Protein AF-A0A8W8NIW9-F1 (afdb_monomer_lite)

Structure (mmCIF, N/CA/C/O backbone):
data_AF-A0A8W8NIW9-F1
#
_entry.id   AF-A0A8W8NIW9-F1
#
loop_
_atom_site.group_PDB
_atom_site.id
_atom_site.type_symbol
_atom_site.label_atom_id
_atom_site.label_alt_id
_atom_site.label_comp_id
_atom_site.label_asym_id
_atom_site.label_entity_id
_atom_site.label_seq_id
_atom_site.pdbx_PDB_ins_code
_atom_site.Cartn_x
_atom_site.Cartn_y
_atom_site.Cartn_z
_atom_site.occupancy
_atom_site.B_iso_or_equiv
_atom_site.auth_seq_id
_atom_site.auth_comp_id
_atom_site.auth_asym_id
_atom_site.auth_atom_id
_atom_site.pdbx_PDB_model_num
ATOM 1 N N . MET A 1 1 ? 8.543 -5.301 -10.078 1.00 90.19 1 MET A N 1
ATOM 2 C CA . MET A 1 1 ? 7.307 -5.602 -9.316 1.00 90.19 1 MET A CA 1
ATOM 3 C C . MET A 1 1 ? 6.598 -4.306 -8.949 1.00 90.19 1 MET A C 1
ATOM 5 O O . MET A 1 1 ? 7.242 -3.266 -8.928 1.00 90.19 1 MET A O 1
ATOM 9 N N . VAL A 1 2 ? 5.293 -4.331 -8.679 1.00 94.94 2 VAL A N 1
ATOM 10 C CA . VAL A 1 2 ? 4.554 -3.136 -8.247 1.00 94.94 2 VAL A CA 1
ATOM 11 C C . VAL A 1 2 ? 3.796 -3.404 -6.949 1.00 94.94 2 VAL A C 1
ATOM 13 O O . VAL A 1 2 ? 2.992 -4.330 -6.866 1.00 94.94 2 VAL A O 1
ATOM 16 N N . PHE A 1 3 ? 4.023 -2.568 -5.941 1.00 96.69 3 PHE A N 1
ATOM 17 C CA . PHE A 1 3 ? 3.251 -2.546 -4.703 1.00 96.69 3 PHE A CA 1
ATOM 18 C C . PHE A 1 3 ? 2.375 -1.303 -4.681 1.00 96.69 3 PHE A C 1
ATOM 20 O O . PHE A 1 3 ? 2.893 -0.193 -4.607 1.00 96.69 3 PHE A O 1
ATOM 27 N N . SER A 1 4 ? 1.056 -1.475 -4.738 1.00 96.31 4 SER A N 1
ATOM 28 C CA . SER A 1 4 ? 0.119 -0.363 -4.567 1.00 96.31 4 SER A CA 1
ATOM 29 C C . SER A 1 4 ? -0.377 -0.313 -3.132 1.00 96.31 4 SER A C 1
ATOM 31 O O . SER A 1 4 ? -1.104 -1.198 -2.690 1.00 96.31 4 SER A O 1
ATOM 33 N N . VAL A 1 5 ? 0.032 0.705 -2.382 1.00 95.81 5 VAL A N 1
ATOM 34 C CA . VAL A 1 5 ? -0.364 0.893 -0.988 1.00 95.81 5 VAL A CA 1
ATOM 35 C C . VAL A 1 5 ? -1.566 1.829 -0.923 1.00 95.81 5 VAL A C 1
ATOM 37 O O . VAL A 1 5 ? -1.484 3.013 -1.264 1.00 95.81 5 VAL A O 1
ATOM 40 N N . ILE A 1 6 ? -2.686 1.299 -0.433 1.00 93.44 6 ILE A N 1
ATOM 41 C CA . ILE A 1 6 ? -3.938 2.034 -0.250 1.00 93.44 6 ILE A CA 1
ATOM 42 C C . ILE A 1 6 ? -4.398 1.989 1.209 1.00 93.44 6 ILE A C 1
ATOM 44 O O . ILE A 1 6 ? -3.946 1.177 2.017 1.00 93.44 6 ILE A O 1
ATOM 48 N N . GLY A 1 7 ? -5.324 2.884 1.549 1.00 90.12 7 GLY A N 1
ATOM 49 C CA . GLY A 1 7 ? -5.899 2.952 2.892 1.00 90.12 7 GLY A CA 1
ATOM 50 C C . GLY A 1 7 ? -5.868 4.327 3.543 1.00 90.12 7 GLY A C 1
ATOM 51 O O . GLY A 1 7 ? -6.205 4.443 4.716 1.00 90.12 7 GLY A O 1
ATOM 52 N N . ASP A 1 8 ? -5.505 5.383 2.813 1.00 88.75 8 ASP A N 1
ATOM 53 C CA . ASP A 1 8 ? -5.712 6.739 3.319 1.00 88.75 8 ASP A CA 1
ATOM 54 C C . ASP A 1 8 ? -7.179 6.991 3.633 1.00 88.75 8 ASP A C 1
ATOM 56 O O . ASP A 1 8 ? -8.063 6.681 2.834 1.00 88.75 8 ASP A O 1
ATOM 60 N N . SER A 1 9 ? -7.413 7.595 4.790 1.00 81.44 9 SER A N 1
ATOM 61 C CA . SER A 1 9 ? -8.737 7.889 5.306 1.00 81.44 9 SER A CA 1
ATOM 62 C C . SER A 1 9 ? -8.694 9.198 6.077 1.00 81.44 9 SER A C 1
ATOM 64 O O . SER A 1 9 ? -7.836 9.365 6.943 1.00 81.44 9 SER A O 1
ATOM 66 N N . ASP A 1 10 ? -9.680 10.057 5.832 1.00 71.31 10 ASP A N 1
ATOM 67 C CA . ASP A 1 10 ? -9.867 11.328 6.545 1.00 71.31 10 ASP A CA 1
ATOM 68 C C . ASP A 1 10 ? -10.420 11.124 7.976 1.00 71.31 10 ASP A C 1
ATOM 70 O O . ASP A 1 10 ? -10.717 12.075 8.694 1.00 71.31 10 ASP A O 1
ATOM 74 N N . SER A 1 11 ? -10.609 9.870 8.409 1.00 65.38 11 SER A N 1
ATOM 75 C CA . SER A 1 11 ? -11.140 9.542 9.733 1.00 65.38 11 SER A CA 1
ATOM 76 C C . SER A 1 11 ? -10.076 9.685 10.830 1.00 65.38 11 SER A C 1
ATOM 78 O O . SER A 1 11 ? -9.053 8.995 10.824 1.00 65.38 11 SER A O 1
ATOM 80 N N . PHE A 1 12 ? -10.373 10.526 11.824 1.00 57.88 12 PHE A N 1
ATOM 81 C CA . PHE A 1 12 ? -9.510 10.893 12.956 1.00 57.88 12 PHE A CA 1
ATOM 82 C C . PHE A 1 12 ? -9.483 9.887 14.114 1.00 57.88 12 PHE A C 1
ATOM 84 O O . PHE A 1 12 ? -9.087 10.244 15.221 1.00 57.88 12 PHE A O 1
ATOM 91 N N . VAL A 1 13 ? -9.908 8.638 13.899 1.00 59.47 13 VAL A N 1
ATOM 92 C CA . VAL A 1 13 ? -9.785 7.580 14.914 1.00 59.47 13 VAL A CA 1
ATOM 93 C C . VAL A 1 13 ? -8.604 6.682 14.541 1.00 59.47 13 VAL A C 1
ATOM 95 O O . VAL A 1 13 ? -8.804 5.642 13.906 1.00 59.47 13 VAL A O 1
ATOM 98 N N . PRO A 1 14 ? -7.356 7.076 14.863 1.00 57.34 14 PRO A N 1
ATOM 99 C CA . PRO A 1 14 ? -6.212 6.212 14.648 1.00 57.34 14 PRO A CA 1
ATOM 100 C C . PRO A 1 14 ? -6.308 5.033 15.613 1.00 57.34 14 PRO A C 1
ATOM 102 O O . PRO A 1 14 ? -6.342 5.211 16.832 1.00 57.34 14 PRO A O 1
ATOM 105 N N . ARG A 1 15 ? -6.318 3.813 15.075 1.00 67.00 15 ARG A N 1
ATOM 106 C CA . ARG A 1 15 ? -5.921 2.653 15.870 1.00 67.00 15 ARG A CA 1
ATOM 107 C C . ARG A 1 15 ? -4.396 2.567 15.838 1.00 67.00 15 ARG A C 1
ATOM 109 O O . ARG A 1 15 ? -3.818 2.658 14.755 1.00 67.00 15 ARG A O 1
ATOM 116 N N . PRO A 1 16 ? -3.716 2.444 16.987 1.00 73.62 16 PRO A N 1
ATOM 117 C CA . PRO A 1 16 ? -2.285 2.200 16.986 1.00 73.62 16 PRO A CA 1
ATOM 118 C C . PRO A 1 16 ? -2.032 0.799 16.423 1.00 73.62 16 PRO A C 1
ATOM 120 O O . PRO A 1 16 ? -2.437 -0.197 17.014 1.00 73.62 16 PRO A O 1
ATOM 123 N N . TRP A 1 17 ? -1.366 0.733 15.274 1.00 86.62 17 TRP A N 1
ATOM 124 C CA . TRP A 1 17 ? -0.883 -0.506 14.670 1.00 86.62 17 TRP A CA 1
ATOM 125 C C . TRP A 1 17 ? 0.629 -0.404 14.405 1.00 86.62 17 TRP A C 1
ATOM 127 O O . TRP A 1 17 ? 1.169 0.707 14.437 1.00 86.62 17 TRP A O 1
ATOM 137 N N . PRO A 1 18 ? 1.350 -1.524 14.193 1.00 88.88 18 PRO A N 1
ATOM 138 C CA . PRO A 1 18 ? 2.815 -1.543 14.105 1.00 88.88 18 PRO A CA 1
ATOM 139 C C . PRO A 1 18 ? 3.361 -0.896 12.816 1.00 88.88 18 PRO A C 1
ATOM 141 O O . PRO A 1 18 ? 3.835 -1.576 11.907 1.00 88.88 18 PRO A O 1
ATOM 144 N N . LYS A 1 19 ? 3.305 0.438 12.728 1.00 90.25 19 LYS A N 1
ATOM 145 C CA . LYS A 1 19 ? 3.712 1.207 11.540 1.00 90.25 19 LYS A CA 1
ATOM 146 C C . LYS A 1 19 ? 5.173 0.969 11.175 1.00 90.25 19 LYS A C 1
ATOM 148 O O . LYS A 1 19 ? 5.461 0.738 10.013 1.00 90.25 19 LYS A O 1
ATOM 153 N N . THR A 1 20 ? 6.073 0.947 12.157 1.00 91.50 20 THR A N 1
ATOM 154 C CA . THR A 1 20 ? 7.507 0.699 11.932 1.00 91.50 20 THR A CA 1
ATOM 155 C C . THR A 1 20 ? 7.759 -0.662 11.290 1.00 91.50 20 THR A C 1
ATOM 157 O O . THR A 1 20 ? 8.492 -0.749 10.312 1.00 91.50 20 THR A O 1
ATOM 160 N N . VAL A 1 21 ? 7.086 -1.711 11.775 1.00 93.38 21 VAL A N 1
ATOM 161 C CA . VAL A 1 21 ? 7.176 -3.064 11.205 1.00 93.38 21 VAL A CA 1
ATOM 162 C C . VAL A 1 21 ? 6.725 -3.064 9.748 1.00 93.38 21 VAL A C 1
ATOM 164 O O . VAL A 1 21 ? 7.391 -3.647 8.899 1.00 93.38 21 VAL A O 1
ATOM 167 N N . PHE A 1 22 ? 5.626 -2.376 9.439 1.00 94.44 22 PHE A N 1
ATOM 168 C CA . PHE A 1 22 ? 5.152 -2.241 8.065 1.00 94.44 22 PHE A CA 1
ATOM 169 C C . PHE A 1 22 ? 6.108 -1.459 7.170 1.00 94.44 22 PHE A C 1
ATOM 171 O O . PHE A 1 22 ? 6.369 -1.900 6.058 1.00 94.44 22 PHE A O 1
ATOM 178 N N . GLN A 1 23 ? 6.645 -0.333 7.642 1.00 94.62 23 GLN A N 1
ATOM 179 C CA . GLN A 1 23 ? 7.605 0.468 6.882 1.00 94.62 23 GLN A CA 1
ATOM 180 C C . GLN A 1 23 ? 8.836 -0.368 6.519 1.00 94.62 23 GLN A C 1
ATOM 182 O O . GLN A 1 23 ? 9.214 -0.422 5.351 1.00 94.62 23 GLN A O 1
ATOM 187 N N . THR A 1 24 ? 9.411 -1.081 7.492 1.00 93.81 24 THR A N 1
ATOM 188 C CA . THR A 1 24 ? 10.541 -1.985 7.252 1.00 93.81 24 THR A CA 1
ATOM 189 C C . THR A 1 24 ? 10.163 -3.106 6.287 1.00 93.81 24 THR A C 1
ATOM 191 O O . THR A 1 24 ? 10.872 -3.324 5.311 1.00 93.81 24 THR A O 1
ATOM 194 N N . ALA A 1 25 ? 9.034 -3.786 6.508 1.00 94.88 25 ALA A N 1
ATOM 195 C CA . ALA A 1 25 ? 8.603 -4.893 5.656 1.00 94.88 25 ALA A CA 1
ATOM 196 C C . ALA A 1 25 ? 8.340 -4.455 4.207 1.00 94.88 25 ALA A C 1
ATOM 198 O O . ALA A 1 25 ? 8.725 -5.163 3.282 1.00 94.88 25 ALA A O 1
ATOM 199 N N . LEU A 1 26 ? 7.724 -3.286 4.004 1.00 95.50 26 LEU A N 1
ATOM 200 C CA . LEU A 1 26 ? 7.455 -2.725 2.680 1.00 95.50 26 LEU A CA 1
ATOM 201 C C . LEU A 1 26 ? 8.756 -2.461 1.914 1.00 95.50 26 LEU A C 1
ATOM 203 O O . LEU A 1 26 ? 8.879 -2.864 0.758 1.00 95.50 26 LEU A O 1
ATOM 207 N N . ILE A 1 27 ? 9.725 -1.805 2.557 1.00 93.44 27 ILE A N 1
ATOM 208 C CA . ILE A 1 27 ? 11.009 -1.467 1.932 1.00 93.44 27 ILE A CA 1
ATOM 209 C C . ILE A 1 27 ? 11.843 -2.722 1.668 1.00 93.44 27 ILE A C 1
ATOM 211 O O . ILE A 1 27 ? 12.364 -2.886 0.567 1.00 93.44 27 ILE A O 1
ATOM 215 N N . GLU A 1 28 ? 11.944 -3.638 2.630 1.00 92.88 28 GLU A N 1
ATOM 216 C CA . GLU A 1 28 ? 12.717 -4.874 2.464 1.00 92.88 28 GLU A CA 1
ATOM 217 C C . GLU A 1 28 ? 12.107 -5.797 1.400 1.00 92.88 28 GLU A C 1
ATOM 219 O O . GLU A 1 28 ? 12.841 -6.374 0.593 1.00 92.88 28 GLU A O 1
ATOM 224 N N . ALA A 1 29 ? 10.774 -5.877 1.315 1.00 93.94 29 ALA A N 1
ATOM 225 C CA . ALA A 1 29 ? 10.100 -6.582 0.227 1.00 93.94 29 ALA A CA 1
ATOM 226 C C . ALA A 1 29 ? 10.396 -5.934 -1.134 1.00 93.94 29 ALA A C 1
ATOM 228 O O . ALA A 1 29 ? 10.673 -6.645 -2.099 1.00 93.94 29 ALA A O 1
ATOM 229 N N . ALA A 1 30 ? 10.381 -4.599 -1.213 1.00 92.31 30 ALA A N 1
ATOM 230 C CA . ALA A 1 30 ? 10.661 -3.880 -2.455 1.00 92.31 30 ALA A CA 1
ATOM 231 C C . ALA A 1 30 ? 12.109 -4.060 -2.918 1.00 92.31 30 ALA A C 1
ATOM 233 O O . ALA A 1 30 ? 12.341 -4.319 -4.094 1.00 92.31 30 ALA A O 1
ATOM 234 N N . LYS A 1 31 ? 13.072 -4.011 -1.992 1.00 89.44 31 LYS A N 1
ATOM 235 C CA . LYS A 1 31 ? 14.489 -4.284 -2.275 1.00 89.44 31 LYS A CA 1
ATOM 236 C C . LYS A 1 31 ? 14.707 -5.718 -2.753 1.00 89.44 31 LYS A C 1
ATOM 238 O O . LYS A 1 31 ? 15.434 -5.947 -3.714 1.00 89.44 31 LYS A O 1
ATOM 243 N N . SER A 1 32 ? 14.064 -6.681 -2.095 1.00 88.69 32 SER A N 1
ATOM 244 C CA . SER A 1 32 ? 14.226 -8.107 -2.403 1.00 88.69 32 SER A CA 1
ATOM 245 C C . SER A 1 32 ? 13.625 -8.499 -3.757 1.00 88.69 32 SER A C 1
ATOM 247 O O . SER A 1 32 ? 14.069 -9.467 -4.367 1.00 88.69 32 SER A O 1
ATOM 249 N N . ALA A 1 33 ? 12.624 -7.756 -4.237 1.00 84.81 33 ALA A N 1
ATOM 250 C CA . ALA A 1 33 ? 11.955 -8.006 -5.512 1.00 84.81 33 ALA A CA 1
ATOM 251 C C . ALA A 1 33 ? 12.694 -7.427 -6.740 1.00 84.81 33 ALA A C 1
ATOM 253 O O . ALA A 1 33 ? 12.207 -7.577 -7.863 1.00 84.81 33 ALA A O 1
ATOM 254 N N . GLY A 1 34 ? 13.852 -6.780 -6.549 1.00 84.12 34 GLY A N 1
ATOM 255 C CA . GLY A 1 34 ? 14.596 -6.096 -7.610 1.00 84.12 34 GLY A CA 1
ATOM 256 C C . GLY A 1 34 ? 13.942 -4.768 -7.994 1.00 84.12 34 GLY A C 1
ATOM 257 O O . GLY A 1 34 ? 13.536 -4.007 -7.118 1.00 84.12 34 GLY A O 1
ATOM 258 N N . GLU A 1 35 ? 13.805 -4.500 -9.297 1.00 87.00 35 GLU A N 1
ATOM 259 C CA . GLU A 1 35 ? 13.172 -3.276 -9.810 1.00 87.00 35 GLU A CA 1
ATOM 260 C C . GLU A 1 35 ? 11.697 -3.189 -9.394 1.00 87.00 35 GLU A C 1
ATOM 262 O O . GLU A 1 35 ? 10.830 -3.901 -9.920 1.00 87.00 35 GLU A O 1
ATOM 267 N N . THR A 1 36 ? 11.402 -2.31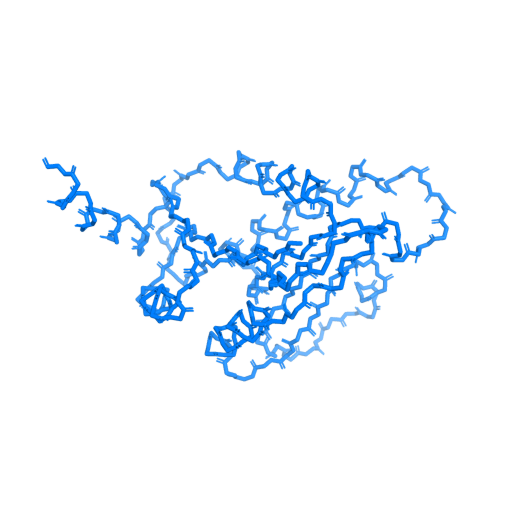0 -8.437 1.00 91.31 36 THR A N 1
ATOM 268 C CA . THR A 1 36 ? 10.102 -2.220 -7.773 1.00 91.31 36 THR A CA 1
ATOM 269 C C . THR A 1 36 ? 9.554 -0.804 -7.746 1.00 91.31 36 THR A C 1
ATOM 271 O O . THR A 1 36 ? 10.250 0.151 -7.405 1.00 91.31 36 THR A O 1
ATOM 274 N N . TRP A 1 37 ? 8.264 -0.668 -8.055 1.00 93.62 37 TRP A N 1
ATOM 275 C CA . TRP A 1 37 ? 7.524 0.580 -7.883 1.00 93.62 37 TRP A CA 1
ATOM 276 C C . TRP A 1 37 ? 6.595 0.482 -6.681 1.00 93.62 37 TRP A C 1
ATOM 278 O O . TRP A 1 37 ? 5.802 -0.455 -6.578 1.00 93.62 37 TRP A O 1
ATOM 288 N N . ILE A 1 38 ? 6.661 1.475 -5.801 1.00 95.12 38 ILE A N 1
ATOM 289 C CA . ILE A 1 38 ? 5.700 1.668 -4.719 1.00 95.12 38 ILE A CA 1
ATOM 290 C C . ILE A 1 38 ? 4.731 2.765 -5.162 1.00 95.12 38 ILE A C 1
ATOM 292 O O . ILE A 1 38 ? 5.101 3.937 -5.239 1.00 95.12 38 ILE A O 1
ATOM 296 N N . LEU A 1 39 ? 3.494 2.382 -5.475 1.00 94.12 39 LEU A N 1
ATOM 297 C CA . LEU A 1 39 ? 2.406 3.303 -5.791 1.00 94.12 39 LEU A CA 1
ATOM 298 C C . LEU A 1 39 ? 1.669 3.677 -4.506 1.00 94.12 39 LEU A C 1
ATOM 300 O O . LEU A 1 39 ? 1.354 2.813 -3.690 1.00 94.12 39 LEU A O 1
ATOM 304 N N . PHE A 1 40 ? 1.360 4.957 -4.330 1.00 92.31 40 PHE A N 1
ATOM 305 C CA . PHE A 1 40 ? 0.557 5.435 -3.204 1.00 92.31 40 PHE A CA 1
ATOM 306 C C . PHE A 1 40 ? -0.157 6.747 -3.555 1.00 92.31 40 PHE A C 1
ATOM 308 O O . PHE A 1 40 ? 0.130 7.385 -4.569 1.00 92.31 40 PHE A O 1
ATOM 315 N N . ARG A 1 41 ? -1.111 7.180 -2.726 1.00 87.31 41 ARG A N 1
ATOM 316 C CA . ARG A 1 41 ? -1.924 8.378 -3.012 1.00 87.31 41 ARG A CA 1
ATOM 317 C C . ARG A 1 41 ? -1.186 9.704 -2.814 1.00 87.31 41 ARG A C 1
ATOM 319 O O . ARG A 1 41 ? -1.601 10.691 -3.400 1.00 87.31 41 ARG A O 1
ATOM 326 N N . GLY A 1 42 ? -0.125 9.773 -2.014 1.00 86.12 42 GLY A N 1
ATOM 327 C CA . GLY A 1 42 ? 0.614 11.027 -1.819 1.00 86.12 42 GLY A CA 1
ATOM 328 C C . GLY A 1 42 ? -0.076 12.061 -0.927 1.00 86.12 42 GLY A C 1
ATOM 329 O O . GLY A 1 42 ? 0.230 13.244 -1.036 1.00 86.12 42 GLY A O 1
ATOM 330 N N . ASN A 1 43 ? -1.004 11.648 -0.061 1.00 84.81 43 ASN A N 1
ATOM 331 C CA . ASN A 1 43 ? -1.576 12.543 0.946 1.00 84.81 43 ASN A CA 1
ATOM 332 C C . ASN A 1 43 ? -0.540 12.892 2.038 1.00 84.81 43 ASN A C 1
ATOM 334 O O . ASN A 1 43 ? 0.360 12.106 2.331 1.00 84.81 43 ASN A O 1
ATOM 338 N N . ASP A 1 44 ? -0.705 14.048 2.687 1.00 83.06 44 ASP A N 1
ATOM 339 C CA . ASP A 1 44 ? 0.205 14.516 3.752 1.00 83.06 44 ASP A CA 1
ATOM 340 C C . ASP A 1 44 ? -0.016 13.816 5.107 1.00 83.06 44 ASP A C 1
ATOM 342 O O . ASP A 1 44 ? 0.766 13.986 6.043 1.00 83.06 44 ASP A O 1
ATOM 346 N N . GLU A 1 45 ? -1.075 13.015 5.220 1.00 84.25 45 GLU A N 1
ATOM 347 C CA . GLU A 1 45 ? -1.479 12.306 6.433 1.00 84.25 45 GLU A CA 1
ATOM 348 C C . GLU A 1 45 ? -1.836 10.843 6.125 1.00 84.25 45 GLU A C 1
ATOM 350 O O . GLU A 1 45 ? -1.831 10.406 4.973 1.00 84.25 45 GLU A O 1
ATOM 355 N N . GLY A 1 46 ? -2.142 10.072 7.172 1.00 87.81 46 GLY A N 1
ATOM 356 C CA . GLY A 1 46 ? -2.603 8.692 7.037 1.00 87.81 46 GLY A CA 1
ATOM 357 C C . GLY A 1 46 ? -1.515 7.724 6.573 1.00 87.81 46 GLY A C 1
ATOM 358 O O . GLY A 1 46 ? -0.367 7.791 7.020 1.00 87.81 46 GLY A O 1
ATOM 359 N N . VAL A 1 47 ? -1.897 6.795 5.697 1.00 90.81 47 VAL A N 1
ATOM 360 C CA . VAL A 1 47 ? -1.030 5.731 5.175 1.00 90.81 47 VAL A CA 1
ATOM 361 C C . VAL A 1 47 ? 0.010 6.308 4.218 1.00 90.81 47 VAL A C 1
ATOM 363 O O . VAL A 1 47 ? 1.167 5.900 4.265 1.00 90.81 47 VAL A O 1
ATOM 366 N N . SER A 1 48 ? -0.349 7.316 3.423 1.00 90.94 48 SER A N 1
ATOM 367 C CA . SER A 1 48 ? 0.571 7.981 2.503 1.00 90.94 48 SER A CA 1
ATOM 368 C C . SER A 1 48 ? 1.757 8.609 3.218 1.00 90.94 48 SER A C 1
ATOM 370 O O . SER A 1 48 ? 2.888 8.466 2.756 1.00 90.94 48 SER A O 1
ATOM 372 N N . LYS A 1 49 ? 1.525 9.240 4.375 1.00 90.31 49 LYS A N 1
ATOM 373 C CA . LYS A 1 49 ? 2.615 9.750 5.209 1.00 90.31 49 LYS A CA 1
ATOM 374 C C . LYS A 1 49 ? 3.529 8.622 5.689 1.00 90.31 49 LYS A C 1
ATOM 376 O O . LYS A 1 49 ? 4.739 8.745 5.583 1.00 90.31 49 LYS A O 1
ATOM 381 N N . ILE A 1 50 ? 2.963 7.501 6.144 1.00 92.19 50 ILE A N 1
ATOM 382 C CA . ILE A 1 50 ? 3.737 6.338 6.611 1.00 92.19 50 ILE A CA 1
ATOM 383 C C . ILE A 1 50 ? 4.627 5.785 5.490 1.00 92.19 50 ILE A C 1
ATOM 385 O O . ILE A 1 50 ? 5.795 5.493 5.738 1.00 92.19 50 ILE A O 1
ATOM 389 N N . VAL A 1 51 ? 4.097 5.670 4.268 1.00 93.56 51 VAL A N 1
ATOM 390 C CA . VAL A 1 51 ? 4.853 5.227 3.084 1.00 93.56 51 VAL A CA 1
ATOM 391 C C . VAL A 1 51 ? 5.954 6.228 2.729 1.00 93.56 51 VAL A C 1
ATOM 393 O O . VAL A 1 51 ? 7.092 5.827 2.498 1.00 93.56 51 VAL A O 1
ATOM 396 N N . LYS A 1 52 ? 5.643 7.530 2.740 1.00 91.44 52 LYS A N 1
ATOM 397 C CA . LYS A 1 52 ? 6.614 8.598 2.468 1.00 91.44 52 LYS A CA 1
ATOM 398 C C . LYS A 1 52 ? 7.750 8.602 3.492 1.00 91.44 52 LYS A C 1
ATOM 400 O O . LYS A 1 52 ? 8.908 8.691 3.103 1.00 91.44 52 LYS A O 1
ATOM 405 N N . ASP A 1 53 ? 7.429 8.454 4.774 1.00 91.75 53 ASP A N 1
ATOM 406 C CA . ASP A 1 53 ? 8.409 8.377 5.858 1.00 91.75 53 ASP A CA 1
ATOM 407 C C . ASP A 1 53 ? 9.269 7.102 5.738 1.00 91.75 53 ASP A C 1
ATOM 409 O O . ASP A 1 53 ? 10.476 7.156 5.949 1.00 91.75 53 ASP A O 1
ATOM 413 N N . ALA A 1 54 ? 8.683 5.967 5.324 1.00 92.69 54 ALA A N 1
ATOM 414 C CA . ALA A 1 54 ? 9.431 4.731 5.063 1.00 92.69 54 ALA A CA 1
ATOM 415 C C . ALA A 1 54 ? 10.472 4.921 3.955 1.00 92.69 54 ALA A C 1
ATOM 417 O O . ALA A 1 54 ? 11.619 4.501 4.093 1.00 92.69 54 ALA A O 1
ATOM 418 N N . TYR A 1 55 ? 10.053 5.557 2.858 1.00 91.06 55 TYR A N 1
ATOM 419 C CA . TYR A 1 55 ? 10.904 5.782 1.699 1.00 91.06 55 TYR A CA 1
ATOM 420 C C . TYR A 1 55 ? 11.990 6.823 1.975 1.00 91.06 55 TYR A C 1
ATOM 422 O O . TYR A 1 55 ? 13.126 6.617 1.573 1.00 91.06 55 TYR A O 1
ATOM 430 N N . ARG A 1 56 ? 11.681 7.893 2.720 1.00 88.81 56 ARG A N 1
ATOM 431 C CA . ARG A 1 56 ? 12.680 8.883 3.161 1.00 88.81 56 ARG A CA 1
ATOM 432 C C . ARG A 1 56 ? 13.764 8.245 4.020 1.00 88.81 56 ARG A C 1
ATOM 434 O O . ARG A 1 56 ? 14.933 8.379 3.702 1.00 88.81 56 ARG A O 1
ATOM 441 N N . ASN A 1 57 ? 13.376 7.453 5.020 1.00 87.75 57 ASN A N 1
ATOM 442 C CA . ASN A 1 57 ? 14.339 6.719 5.844 1.00 87.75 57 ASN A CA 1
ATOM 443 C C . ASN A 1 57 ? 15.196 5.755 5.006 1.00 87.75 57 ASN A C 1
ATOM 445 O O . ASN A 1 57 ? 16.372 5.556 5.296 1.00 87.75 57 ASN A O 1
ATOM 449 N N . TYR A 1 58 ? 14.611 5.137 3.975 1.00 85.12 58 TYR A N 1
ATOM 450 C CA . TYR A 1 58 ? 15.353 4.316 3.020 1.00 85.12 58 TYR A CA 1
ATOM 451 C C . TYR A 1 58 ? 16.355 5.147 2.206 1.00 85.12 58 TYR A C 1
ATOM 453 O O . TYR A 1 58 ? 17.505 4.719 2.085 1.00 85.12 58 TYR A O 1
ATOM 461 N N . GLU A 1 59 ? 15.937 6.308 1.688 1.00 79.56 59 GLU A N 1
ATOM 462 C CA . GLU A 1 59 ? 16.797 7.226 0.937 1.00 79.56 59 GLU A CA 1
ATOM 463 C C . GLU A 1 59 ? 17.971 7.711 1.801 1.00 79.56 59 GLU A C 1
ATOM 465 O O . GLU A 1 59 ? 19.122 7.606 1.380 1.00 79.56 59 GLU A O 1
ATOM 470 N N . ASP A 1 60 ? 17.692 8.159 3.023 1.00 80.25 60 ASP A N 1
ATOM 471 C CA . ASP A 1 60 ? 18.700 8.662 3.955 1.00 80.25 60 ASP A CA 1
ATOM 472 C C . ASP A 1 60 ? 19.726 7.557 4.287 1.00 80.25 60 ASP A C 1
ATOM 474 O O . ASP A 1 60 ? 20.926 7.721 4.079 1.00 80.25 60 ASP A O 1
ATOM 478 N N . LEU A 1 61 ? 19.270 6.358 4.674 1.00 76.69 61 LEU A N 1
ATOM 479 C CA . LEU A 1 61 ? 20.163 5.250 5.045 1.00 76.69 61 LEU A CA 1
ATOM 480 C C . LEU A 1 61 ? 21.033 4.714 3.896 1.00 76.69 61 LEU A C 1
ATOM 482 O O . LEU A 1 61 ? 22.123 4.210 4.162 1.00 76.69 61 LEU A O 1
ATOM 486 N N . HIS A 1 62 ? 20.556 4.748 2.646 1.00 66.31 62 HIS A N 1
ATOM 487 C CA . HIS A 1 62 ? 21.274 4.147 1.509 1.00 66.31 62 HIS A CA 1
ATOM 488 C C . HIS A 1 62 ? 22.070 5.165 0.683 1.00 66.31 62 HIS A C 1
ATOM 490 O O . HIS A 1 62 ? 22.931 4.748 -0.089 1.00 66.31 62 HIS A O 1
ATOM 496 N N . PHE A 1 63 ? 21.818 6.472 0.833 1.00 65.81 63 PHE A N 1
ATOM 497 C CA . PHE A 1 63 ? 22.426 7.502 -0.019 1.00 65.81 63 PHE A CA 1
ATOM 498 C C . PHE A 1 63 ? 23.065 8.681 0.744 1.00 65.81 63 PHE A C 1
ATOM 500 O O . PHE A 1 63 ? 23.570 9.600 0.102 1.00 65.81 63 PHE A O 1
ATOM 507 N N . GLU A 1 64 ? 23.130 8.668 2.082 1.00 54.50 64 GLU A N 1
ATOM 508 C CA . GLU A 1 64 ? 23.802 9.726 2.867 1.00 54.50 64 GLU A CA 1
ATOM 509 C C . GLU A 1 64 ? 25.337 9.786 2.700 1.00 54.50 64 GLU A C 1
ATOM 511 O O . GLU A 1 64 ? 25.948 10.775 3.106 1.00 54.50 64 GLU A O 1
ATOM 516 N N . THR A 1 65 ? 25.995 8.777 2.111 1.00 49.81 65 THR A N 1
ATOM 517 C CA . THR A 1 65 ? 27.475 8.679 2.131 1.00 49.81 65 THR A CA 1
ATOM 518 C C . THR A 1 65 ? 28.190 8.906 0.800 1.00 49.81 65 THR A C 1
ATOM 520 O O . THR A 1 65 ? 29.419 8.961 0.788 1.00 49.81 65 THR A O 1
ATOM 523 N N . GLU A 1 66 ? 27.491 9.090 -0.318 1.00 47.53 66 GLU A N 1
ATOM 524 C CA . GLU A 1 66 ? 28.157 9.162 -1.620 1.00 47.53 66 GLU A CA 1
ATOM 525 C C . GLU A 1 66 ? 27.792 10.438 -2.383 1.00 47.53 66 GLU A C 1
ATOM 527 O O . GLU A 1 66 ? 26.685 10.620 -2.878 1.00 47.53 66 GLU A O 1
ATOM 532 N N . THR A 1 67 ? 28.790 11.310 -2.559 1.00 45.66 67 THR A N 1
ATOM 533 C CA . THR A 1 67 ? 28.863 12.392 -3.562 1.00 45.66 67 THR A CA 1
ATOM 534 C C . THR A 1 67 ? 28.882 11.857 -5.004 1.00 45.66 67 THR A C 1
ATOM 536 O O . THR A 1 67 ? 29.428 12.487 -5.912 1.00 45.66 67 THR A O 1
ATOM 539 N N . ILE A 1 68 ? 28.297 10.684 -5.233 1.00 47.31 68 ILE A N 1
ATOM 540 C CA . ILE A 1 68 ? 28.203 10.039 -6.530 1.00 47.31 68 ILE A CA 1
ATOM 541 C C . ILE A 1 68 ? 26.927 10.551 -7.183 1.00 47.31 68 ILE A C 1
ATOM 543 O O . ILE A 1 68 ? 25.856 10.587 -6.580 1.00 47.31 68 ILE A O 1
ATOM 547 N N . SER A 1 69 ? 27.100 11.042 -8.406 1.00 45.38 69 SER A N 1
ATOM 548 C CA . SER A 1 69 ? 26.067 11.495 -9.330 1.00 45.3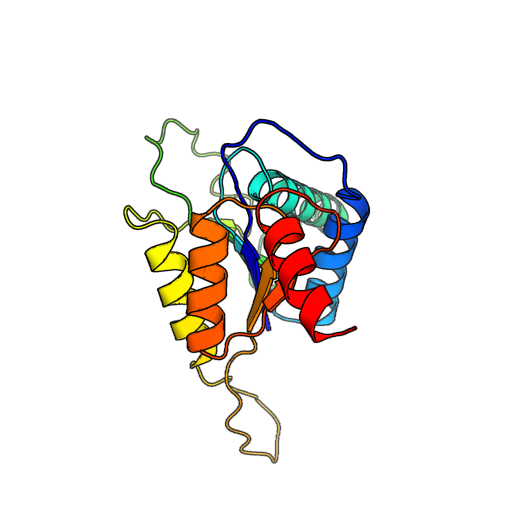8 69 SER A CA 1
ATOM 549 C C . SER A 1 69 ? 24.712 10.844 -9.063 1.00 45.38 69 SER A C 1
ATOM 551 O O . SER A 1 69 ? 24.595 9.623 -9.126 1.00 45.38 69 SER A O 1
ATOM 553 N N . LYS A 1 70 ? 23.716 11.695 -8.784 1.00 50.12 70 LYS A N 1
ATOM 554 C CA . LYS A 1 70 ? 22.282 11.408 -8.643 1.00 50.12 70 LYS A CA 1
ATOM 555 C C . LYS A 1 70 ? 21.705 10.756 -9.906 1.00 50.12 70 LYS A C 1
ATOM 557 O O . LYS A 1 70 ? 20.878 11.356 -10.588 1.00 50.12 70 LYS A O 1
ATOM 562 N N . ASP A 1 71 ? 22.173 9.573 -10.257 1.00 49.75 71 ASP A N 1
ATOM 563 C CA . ASP A 1 71 ? 21.671 8.848 -11.404 1.00 49.75 71 ASP A CA 1
ATOM 564 C C . ASP A 1 71 ? 20.583 7.890 -10.920 1.00 49.75 71 ASP A C 1
ATOM 566 O O . ASP A 1 71 ? 20.827 6.969 -10.137 1.00 49.75 71 ASP A O 1
ATOM 570 N N . ASP A 1 72 ? 19.350 8.150 -11.353 1.00 56.34 72 ASP A N 1
ATOM 571 C CA . ASP A 1 72 ? 18.140 7.394 -10.995 1.00 56.34 72 ASP A CA 1
ATOM 572 C C . ASP A 1 72 ? 18.238 5.904 -11.392 1.00 56.34 72 ASP A C 1
ATOM 574 O O . ASP A 1 72 ? 17.443 5.072 -10.956 1.00 56.34 72 ASP A O 1
ATOM 578 N N . HIS A 1 73 ? 19.244 5.560 -12.200 1.00 54.38 73 HIS A N 1
ATOM 579 C CA . HIS A 1 73 ? 19.547 4.215 -12.672 1.00 54.38 73 HIS A CA 1
ATOM 580 C C . HIS A 1 73 ? 20.005 3.236 -11.583 1.00 54.38 73 HIS A C 1
ATOM 582 O O . HIS A 1 73 ? 19.816 2.038 -11.766 1.00 54.38 73 HIS A O 1
ATOM 588 N N . ASN A 1 74 ? 20.552 3.702 -10.453 1.00 56.88 74 ASN A N 1
ATOM 589 C CA . ASN A 1 74 ? 21.028 2.806 -9.385 1.00 56.88 74 ASN A CA 1
ATOM 590 C C . ASN A 1 74 ? 19.968 2.523 -8.301 1.00 56.88 74 ASN A C 1
ATOM 592 O O . ASN A 1 74 ? 20.246 1.858 -7.302 1.00 56.88 74 ASN A O 1
ATOM 596 N N . ARG A 1 75 ? 18.752 3.063 -8.459 1.00 70.00 75 ARG A N 1
ATOM 597 C CA . ARG A 1 75 ? 17.659 2.913 -7.492 1.00 70.00 75 ARG A CA 1
ATOM 598 C C . ARG A 1 75 ? 16.715 1.794 -7.911 1.00 70.00 75 ARG A C 1
ATOM 600 O O . ARG A 1 75 ? 15.837 1.999 -8.742 1.00 70.00 75 ARG A O 1
ATOM 607 N N . HIS A 1 76 ? 16.836 0.654 -7.236 1.00 80.19 76 HIS A N 1
ATOM 608 C CA . HIS A 1 76 ? 15.939 -0.489 -7.430 1.00 80.19 76 HIS A CA 1
ATOM 609 C C . HIS A 1 76 ? 14.503 -0.228 -6.955 1.00 80.19 76 HIS A C 1
ATOM 611 O O . HIS A 1 76 ? 13.573 -0.874 -7.423 1.00 80.19 76 HIS A O 1
ATOM 617 N N . VAL A 1 77 ? 14.293 0.712 -6.025 1.00 88.81 77 VAL A N 1
ATOM 618 C CA . VAL A 1 77 ? 12.959 1.040 -5.499 1.00 88.81 77 VAL A CA 1
ATOM 619 C C . VAL A 1 77 ? 12.587 2.470 -5.868 1.00 88.81 77 VAL A C 1
ATOM 621 O O . VAL A 1 77 ? 13.237 3.421 -5.431 1.00 88.81 77 VAL A O 1
ATOM 624 N N . LYS A 1 78 ? 11.499 2.626 -6.625 1.00 90.75 78 LYS A N 1
ATOM 625 C CA . LYS A 1 78 ? 10.954 3.923 -7.050 1.00 90.75 78 LYS A CA 1
ATOM 626 C C . LYS A 1 78 ? 9.628 4.201 -6.363 1.00 90.75 78 LYS A C 1
ATOM 628 O O . LYS A 1 78 ? 8.775 3.316 -6.267 1.00 90.75 78 LYS A O 1
ATOM 633 N N . LEU A 1 79 ? 9.441 5.436 -5.910 1.00 90.56 79 LEU A N 1
ATOM 634 C CA . LEU A 1 79 ? 8.213 5.869 -5.254 1.00 90.56 79 LEU A CA 1
ATOM 635 C C . LEU A 1 79 ? 7.359 6.677 -6.242 1.00 90.56 79 LEU A C 1
ATOM 637 O O . LEU A 1 79 ? 7.832 7.612 -6.880 1.00 90.56 79 LEU A O 1
ATOM 641 N N . ILE A 1 80 ? 6.081 6.338 -6.390 1.00 90.31 80 ILE A N 1
ATOM 642 C CA . ILE A 1 80 ? 5.177 7.022 -7.323 1.00 90.31 80 ILE A CA 1
ATOM 643 C C . ILE A 1 80 ? 3.927 7.456 -6.566 1.00 90.31 80 ILE A C 1
ATOM 645 O O . ILE A 1 80 ? 3.140 6.635 -6.096 1.00 90.31 80 ILE A O 1
ATOM 649 N N . SER A 1 81 ? 3.739 8.769 -6.467 1.00 87.62 81 SER A N 1
ATOM 650 C CA . SER A 1 81 ? 2.568 9.373 -5.846 1.00 87.62 81 SER A CA 1
ATOM 651 C C . SER A 1 81 ? 1.513 9.748 -6.887 1.00 87.62 81 SER A C 1
ATOM 653 O O . SER A 1 81 ? 1.792 10.384 -7.907 1.00 87.62 81 SER A O 1
ATOM 655 N N . ILE A 1 82 ? 0.265 9.387 -6.605 1.00 81.00 82 ILE A N 1
ATOM 656 C CA . ILE A 1 82 ? -0.913 9.791 -7.377 1.00 81.00 82 ILE A CA 1
ATOM 657 C C . ILE A 1 82 ? -1.679 10.831 -6.557 1.00 81.00 82 ILE A C 1
ATOM 659 O O . ILE A 1 82 ? -2.793 10.599 -6.082 1.00 81.00 82 ILE A O 1
ATOM 663 N N . ALA A 1 83 ? -1.025 11.968 -6.324 1.00 66.38 83 ALA A N 1
ATOM 664 C CA . ALA A 1 83 ? -1.585 13.046 -5.526 1.00 66.38 83 ALA A CA 1
ATOM 665 C C . ALA A 1 83 ? -2.636 13.841 -6.307 1.00 66.38 83 ALA A C 1
ATOM 667 O O . ALA A 1 83 ? -2.526 14.104 -7.508 1.00 66.38 83 ALA A O 1
ATOM 668 N N . ARG A 1 84 ? -3.668 14.287 -5.588 1.00 57.62 84 ARG A N 1
ATOM 669 C CA . ARG A 1 84 ? -4.590 15.301 -6.099 1.00 57.62 84 ARG A CA 1
ATOM 670 C C . ARG A 1 84 ? -3.839 16.630 -6.182 1.00 57.62 84 ARG A C 1
ATOM 672 O O . ARG A 1 84 ? -3.087 16.973 -5.275 1.00 57.62 84 ARG A O 1
ATOM 679 N N . GLU A 1 85 ? -4.055 17.370 -7.261 1.00 52.41 85 GLU A N 1
ATOM 680 C CA . GLU A 1 85 ? -3.462 18.689 -7.483 1.00 52.41 85 GLU A CA 1
ATOM 681 C C . GLU A 1 85 ? -3.755 19.610 -6.276 1.00 52.41 85 GLU A C 1
ATOM 683 O O . GLU A 1 85 ? -4.896 20.017 -6.049 1.00 52.41 85 GLU A O 1
ATOM 688 N N . LYS A 1 86 ? -2.741 19.891 -5.448 1.00 50.69 86 LYS A N 1
ATOM 689 C CA . LYS A 1 86 ? -2.769 21.005 -4.492 1.00 50.69 86 LYS A CA 1
ATOM 690 C C . LYS A 1 86 ? -2.117 22.201 -5.175 1.00 50.69 86 LYS A C 1
ATOM 692 O O . LYS A 1 86 ? -1.073 22.043 -5.805 1.00 50.69 86 LYS A O 1
ATOM 697 N N . ASN A 1 87 ? -2.734 23.380 -5.046 1.00 42.88 87 ASN A N 1
ATOM 698 C CA . ASN A 1 87 ? -2.164 24.653 -5.494 1.00 42.88 87 ASN A CA 1
ATOM 699 C C . ASN A 1 87 ? -0.701 24.743 -5.039 1.00 42.88 87 ASN A C 1
ATOM 701 O O . ASN A 1 87 ? -0.417 24.808 -3.842 1.00 42.88 87 ASN A O 1
ATOM 705 N N . ARG A 1 88 ? 0.215 24.674 -6.009 1.00 46.28 88 ARG A N 1
ATOM 706 C CA . ARG A 1 88 ? 1.661 24.649 -5.793 1.00 46.28 88 ARG A CA 1
ATOM 707 C C . ARG A 1 88 ? 2.134 26.011 -5.297 1.00 46.28 88 ARG A C 1
ATOM 709 O O . ARG A 1 88 ? 2.469 26.869 -6.100 1.00 46.28 88 ARG A O 1
ATOM 716 N N . ASN A 1 89 ? 2.233 26.160 -3.983 1.00 42.78 89 ASN A N 1
ATOM 717 C CA . ASN A 1 89 ? 3.200 27.061 -3.360 1.00 42.78 89 ASN A CA 1
ATOM 718 C C . ASN A 1 89 ? 4.218 26.194 -2.605 1.00 42.78 89 ASN A C 1
ATOM 720 O O . ASN A 1 89 ? 4.214 26.150 -1.381 1.00 42.78 89 ASN A O 1
ATOM 724 N N . MET A 1 90 ? 5.031 25.434 -3.339 1.00 42.31 90 MET A N 1
ATOM 725 C CA . MET A 1 90 ? 6.154 24.663 -2.796 1.00 42.31 90 MET A CA 1
ATOM 726 C C . MET A 1 90 ? 7.406 25.095 -3.553 1.00 42.31 90 MET A C 1
ATOM 728 O O . MET A 1 90 ? 7.387 25.164 -4.781 1.00 42.31 90 MET A O 1
ATOM 732 N N . SER A 1 91 ? 8.447 25.465 -2.812 1.00 39.38 91 SER A N 1
ATOM 733 C CA . SER A 1 91 ? 9.726 25.939 -3.334 1.00 39.38 91 SER A CA 1
ATOM 734 C C . SER A 1 91 ? 10.392 24.887 -4.226 1.00 39.38 91 SER A C 1
ATOM 736 O O . SER A 1 91 ? 10.318 23.688 -3.967 1.00 39.38 91 SER A O 1
ATOM 738 N N . ASN A 1 92 ? 11.080 25.357 -5.267 1.00 40.88 92 ASN A N 1
ATOM 739 C CA . ASN A 1 92 ? 11.706 24.556 -6.328 1.00 40.88 92 ASN A CA 1
ATOM 740 C C . ASN A 1 92 ? 12.772 23.534 -5.855 1.00 40.88 92 ASN A C 1
ATOM 742 O O . ASN A 1 92 ? 13.301 22.794 -6.675 1.00 40.88 92 ASN A O 1
ATOM 746 N N . GLU A 1 93 ? 13.104 23.466 -4.562 1.00 39.81 93 GLU A N 1
ATOM 747 C CA . GLU A 1 93 ? 14.236 22.685 -4.037 1.00 39.81 93 GLU A CA 1
ATOM 748 C C . GLU A 1 93 ? 13.911 21.211 -3.716 1.00 39.81 93 GLU A C 1
ATOM 750 O O . GLU A 1 93 ? 14.816 20.375 -3.708 1.00 39.81 93 GLU A O 1
ATOM 755 N N . GLU A 1 94 ? 12.642 20.846 -3.492 1.00 45.03 94 GLU A N 1
ATOM 756 C CA . GLU A 1 94 ? 12.257 19.448 -3.196 1.00 45.03 94 GLU A CA 1
ATOM 757 C C . GLU A 1 9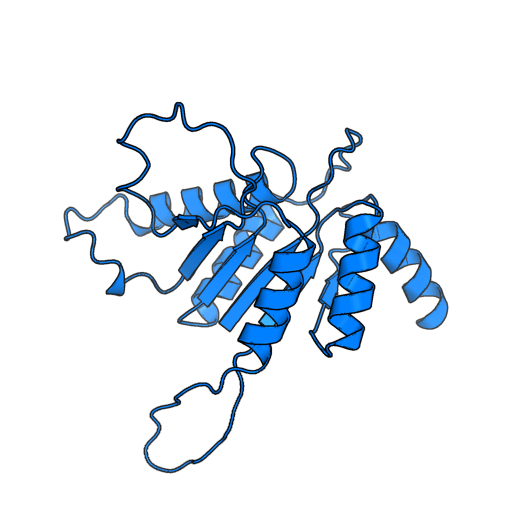4 ? 12.030 18.592 -4.454 1.00 45.03 94 GLU A C 1
ATOM 759 O O . GLU A 1 94 ? 12.000 17.363 -4.375 1.00 45.03 94 GLU A O 1
ATOM 764 N N . GLN A 1 95 ? 11.907 19.218 -5.627 1.00 41.00 95 GLN A N 1
ATOM 765 C CA . GLN A 1 95 ? 11.565 18.532 -6.875 1.00 41.00 95 GLN A CA 1
ATOM 766 C C . GLN A 1 95 ? 12.777 17.859 -7.558 1.00 41.00 95 GLN A C 1
ATOM 768 O O . GLN A 1 95 ? 12.591 16.981 -8.393 1.00 41.00 95 GLN A O 1
ATOM 773 N N . GLU A 1 96 ? 14.010 18.209 -7.164 1.00 39.78 96 GLU A N 1
ATOM 774 C CA . GLU A 1 96 ? 15.273 17.717 -7.757 1.00 39.78 96 GLU A CA 1
ATOM 775 C C . GLU A 1 96 ? 16.049 16.708 -6.874 1.00 39.78 96 GLU A C 1
ATOM 777 O O . GLU A 1 96 ? 17.229 16.415 -7.120 1.00 39.78 96 GLU A O 1
ATOM 782 N N . ARG A 1 97 ? 15.438 16.200 -5.792 1.00 43.22 97 ARG A N 1
ATOM 783 C CA . ARG A 1 97 ? 16.136 15.338 -4.812 1.00 43.22 97 ARG A CA 1
ATOM 784 C C . ARG A 1 97 ? 15.646 13.892 -4.723 1.00 43.22 97 ARG A C 1
ATOM 786 O O . ARG A 1 97 ? 16.472 13.027 -4.447 1.00 43.22 97 ARG A O 1
ATOM 793 N N . SER A 1 98 ? 14.378 13.600 -5.000 1.00 48.34 98 SER A N 1
ATOM 794 C CA . SER A 1 98 ? 13.798 12.282 -4.702 1.00 48.34 98 SER A CA 1
ATOM 795 C C . SER A 1 98 ? 13.355 11.557 -5.973 1.00 48.34 98 SER A C 1
ATOM 797 O O . SER A 1 98 ? 12.804 12.192 -6.872 1.00 48.34 98 SER A O 1
ATOM 799 N N . ALA A 1 99 ? 13.538 10.233 -6.040 1.00 54.56 99 ALA A N 1
ATOM 800 C CA . ALA A 1 99 ? 12.976 9.350 -7.082 1.00 54.56 99 ALA A CA 1
ATOM 801 C C . ALA A 1 99 ? 11.445 9.193 -6.942 1.00 54.56 99 ALA A C 1
ATOM 803 O O . ALA A 1 99 ? 10.874 8.111 -7.091 1.00 54.56 99 ALA A O 1
ATOM 804 N N . THR A 1 100 ? 10.785 10.302 -6.605 1.00 60.06 100 THR A N 1
ATOM 805 C CA . THR A 1 100 ? 9.358 10.419 -6.367 1.00 60.06 100 THR A CA 1
ATOM 806 C C . THR A 1 100 ? 8.702 11.031 -7.599 1.00 60.06 100 THR A C 1
ATOM 808 O O . THR A 1 100 ? 8.778 12.240 -7.827 1.00 60.06 100 THR A O 1
ATOM 811 N N . HIS A 1 101 ? 8.001 10.220 -8.386 1.00 66.69 101 HIS A N 1
ATOM 812 C CA . HIS A 1 101 ? 7.189 10.731 -9.490 1.00 66.69 101 HIS A CA 1
ATOM 813 C C . HIS A 1 101 ? 5.802 11.123 -8.975 1.00 66.69 101 HIS A C 1
ATOM 815 O O . HIS A 1 101 ? 5.163 10.354 -8.264 1.00 66.69 101 HIS A O 1
ATOM 821 N N . THR A 1 102 ? 5.328 12.325 -9.311 1.00 60.66 102 THR A N 1
ATOM 822 C CA . THR A 1 102 ? 3.999 12.809 -8.899 1.00 60.66 102 THR A CA 1
ATOM 823 C C . THR A 1 102 ? 3.101 12.986 -10.113 1.00 60.66 102 THR A C 1
ATOM 825 O O . THR A 1 102 ? 3.377 13.821 -10.974 1.00 60.66 102 THR A O 1
ATOM 828 N N . CYS A 1 103 ? 1.998 12.241 -10.163 1.00 60.72 103 CYS A N 1
ATOM 829 C CA . CYS A 1 103 ? 0.952 12.412 -11.167 1.00 60.72 103 CYS A CA 1
ATOM 830 C C . CYS A 1 103 ? -0.207 13.220 -10.576 1.00 60.72 103 CYS A C 1
ATOM 832 O O . CYS A 1 103 ? -0.946 12.714 -9.735 1.00 60.72 103 CYS A O 1
ATOM 834 N N . ALA A 1 104 ? -0.385 14.461 -11.037 1.00 60.25 104 ALA A N 1
ATOM 835 C CA . ALA A 1 104 ? -1.544 15.273 -10.677 1.00 60.25 104 ALA A CA 1
ATOM 836 C C . ALA A 1 104 ? -2.797 14.742 -11.391 1.00 60.25 104 ALA A C 1
ATOM 838 O O . ALA A 1 104 ? -2.840 14.704 -12.621 1.00 60.25 104 ALA A O 1
ATOM 839 N N . ASN A 1 105 ? -3.821 14.324 -10.638 1.00 59.94 105 ASN A N 1
ATOM 840 C CA . ASN A 1 105 ? -5.090 13.894 -11.231 1.00 59.94 105 ASN A CA 1
ATOM 841 C C . ASN A 1 105 ? -6.318 14.340 -10.420 1.00 59.94 105 ASN A C 1
ATOM 843 O O . ASN A 1 105 ? -6.387 14.181 -9.200 1.00 59.94 105 ASN A O 1
ATOM 847 N N . THR A 1 106 ? -7.333 14.850 -11.119 1.00 55.53 106 THR A N 1
ATOM 848 C CA . THR A 1 106 ? -8.637 15.248 -10.568 1.00 55.53 106 THR A CA 1
ATOM 849 C C . THR A 1 106 ? -9.523 14.057 -10.177 1.00 55.53 106 THR A C 1
ATOM 851 O O . THR A 1 106 ? -10.367 14.196 -9.289 1.00 55.53 106 THR A O 1
ATOM 854 N N . LYS A 1 107 ? -9.310 12.876 -10.776 1.00 62.88 107 LYS A N 1
ATOM 855 C CA . LYS A 1 107 ? -10.071 11.632 -10.541 1.00 62.88 107 LYS A CA 1
ATOM 856 C C . LYS A 1 107 ? -9.543 10.761 -9.389 1.00 62.88 107 LYS A C 1
ATOM 858 O O . LYS A 1 107 ? -10.205 9.788 -9.029 1.00 62.88 107 LYS A O 1
ATOM 863 N N . GLY A 1 108 ? -8.394 11.104 -8.794 1.00 71.25 108 GLY A N 1
ATOM 864 C CA . GLY A 1 108 ? -7.836 10.479 -7.583 1.00 71.25 108 GLY A CA 1
ATOM 865 C C . GLY A 1 108 ? -7.874 8.942 -7.579 1.00 71.25 108 GLY A C 1
ATOM 866 O O . GLY A 1 108 ? -7.118 8.296 -8.298 1.00 71.25 108 GLY A O 1
ATOM 867 N N . MET A 1 109 ? -8.780 8.363 -6.779 1.00 72.50 109 MET A N 1
ATOM 868 C CA . MET A 1 109 ? -8.913 6.910 -6.568 1.00 72.50 109 MET A CA 1
ATOM 869 C C . MET A 1 109 ? -9.333 6.123 -7.816 1.00 72.50 109 MET A C 1
ATOM 871 O O . MET A 1 109 ? -8.855 5.014 -8.029 1.00 72.50 109 MET A O 1
ATOM 875 N N . GLN A 1 110 ? -10.205 6.690 -8.654 1.00 81.75 110 GLN A N 1
ATOM 876 C CA . GLN A 1 110 ? -10.658 6.029 -9.883 1.00 81.75 110 GLN A CA 1
ATOM 877 C C . GLN A 1 110 ? -9.478 5.818 -10.842 1.00 81.75 110 GLN A C 1
ATOM 879 O O . GLN A 1 110 ? -9.327 4.744 -11.413 1.00 81.75 110 GLN A O 1
ATOM 884 N N . PHE A 1 111 ? -8.617 6.830 -10.966 1.00 86.00 111 PHE A N 1
ATOM 885 C CA . PHE A 1 111 ? -7.431 6.744 -11.808 1.00 86.00 111 PHE A CA 1
ATOM 886 C C . PHE A 1 111 ? -6.389 5.775 -11.251 1.00 86.00 111 PHE A C 1
ATOM 888 O O . PHE A 1 111 ? -5.795 5.039 -12.028 1.00 86.00 111 PHE A O 1
ATOM 895 N N . LEU A 1 112 ? -6.179 5.750 -9.928 1.00 89.06 112 LEU A N 1
ATOM 896 C CA . LEU A 1 112 ? -5.258 4.791 -9.312 1.00 89.06 112 LEU A CA 1
ATOM 897 C C . LEU A 1 112 ? -5.646 3.355 -9.689 1.00 89.06 112 LEU A C 1
ATOM 899 O O . LEU A 1 112 ? -4.800 2.616 -10.173 1.00 89.06 112 LEU A O 1
ATOM 903 N N . LEU A 1 113 ? -6.928 2.999 -9.572 1.00 91.44 113 LEU A N 1
ATOM 904 C CA . LEU A 1 113 ? -7.412 1.677 -9.969 1.00 91.44 113 LEU A CA 1
ATOM 905 C C . LEU A 1 113 ? -7.248 1.402 -11.474 1.00 91.44 113 LEU A C 1
ATOM 907 O O . LEU A 1 113 ? -6.859 0.303 -11.863 1.00 91.44 113 LEU A O 1
ATOM 911 N N . GLU A 1 114 ? -7.557 2.380 -12.330 1.00 92.25 114 GLU A N 1
ATOM 912 C CA . GLU A 1 114 ? -7.362 2.258 -13.784 1.00 92.25 114 GLU A CA 1
ATOM 913 C C . GLU A 1 114 ? -5.883 2.033 -14.132 1.00 92.25 114 GLU A C 1
ATOM 915 O O . GLU A 1 114 ? -5.562 1.228 -15.004 1.00 92.25 114 GLU A O 1
ATOM 920 N N . PHE A 1 115 ? -4.977 2.709 -13.425 1.00 91.94 115 PHE A N 1
ATOM 921 C CA . PHE A 1 115 ? -3.539 2.559 -13.599 1.00 91.94 115 PHE A CA 1
ATOM 922 C C . PHE A 1 115 ? -3.030 1.210 -13.077 1.00 91.94 115 PHE A C 1
ATOM 924 O O . PHE A 1 115 ? -2.255 0.553 -13.766 1.00 91.94 115 PHE A O 1
ATOM 931 N N . GLU A 1 116 ? -3.491 0.761 -11.908 1.00 94.44 116 GLU A N 1
ATOM 932 C CA . GLU A 1 116 ? -3.183 -0.568 -11.360 1.00 94.44 116 GLU A CA 1
ATOM 933 C C . GLU A 1 116 ? -3.582 -1.681 -12.340 1.00 94.44 116 GLU A C 1
ATOM 935 O O . GLU A 1 116 ? -2.773 -2.552 -12.665 1.00 94.44 116 GLU A O 1
ATOM 940 N N . ASP A 1 117 ? -4.809 -1.615 -12.864 1.00 95.00 117 ASP A N 1
ATOM 941 C CA . ASP A 1 117 ? -5.320 -2.561 -13.857 1.00 95.00 117 ASP A CA 1
ATOM 942 C C . ASP A 1 117 ? -4.515 -2.498 -15.163 1.00 95.00 117 ASP A C 1
ATOM 944 O O . ASP A 1 117 ? -4.133 -3.532 -15.716 1.00 95.00 117 ASP A O 1
ATOM 948 N N . PHE A 1 118 ? -4.189 -1.294 -15.634 1.00 94.06 118 PHE A N 1
ATOM 949 C CA . PHE A 1 118 ? -3.375 -1.103 -16.830 1.00 94.06 118 PHE A CA 1
ATOM 950 C C . PHE A 1 118 ? -1.980 -1.715 -16.687 1.00 94.06 118 PHE A C 1
ATOM 952 O O . PHE A 1 118 ? -1.537 -2.427 -17.590 1.00 94.06 118 PHE A O 1
ATOM 959 N N . VAL A 1 119 ? -1.299 -1.459 -15.567 1.00 92.12 119 VAL A N 1
ATOM 960 C CA . VAL A 1 119 ? 0.044 -1.982 -15.291 1.00 92.12 119 VAL A CA 1
ATOM 961 C C . VAL A 1 119 ? 0.017 -3.502 -15.180 1.00 92.12 119 VAL A C 1
ATOM 963 O O . VAL A 1 119 ? 0.863 -4.155 -15.783 1.00 92.12 119 VAL A O 1
ATOM 966 N N . SER A 1 120 ? -0.995 -4.079 -14.522 1.00 93.56 120 SER A N 1
ATOM 967 C CA . SER A 1 120 ? -1.132 -5.537 -14.362 1.00 93.56 120 SER A CA 1
ATOM 968 C C . SER A 1 120 ? -1.166 -6.317 -15.683 1.00 93.56 120 SER A C 1
ATOM 970 O O . SER A 1 120 ? -0.824 -7.497 -15.726 1.00 93.56 120 SER A O 1
ATOM 972 N N . LYS A 1 121 ? -1.569 -5.652 -16.774 1.00 93.31 121 LYS A N 1
ATOM 973 C CA . LYS A 1 121 ? -1.711 -6.229 -18.118 1.00 93.31 121 LYS A CA 1
ATOM 974 C C . LYS A 1 121 ? -0.493 -5.990 -19.003 1.00 93.31 121 LYS A C 1
ATOM 976 O O . LYS A 1 121 ? -0.470 -6.468 -20.137 1.00 93.31 121 LYS A O 1
ATOM 981 N N . LYS A 1 122 ? 0.503 -5.228 -18.541 1.00 91.00 122 LYS A N 1
ATOM 982 C CA . LYS A 1 122 ? 1.700 -4.954 -19.338 1.00 91.00 122 LYS A CA 1
ATOM 983 C C . LYS A 1 122 ? 2.629 -6.159 -19.350 1.00 91.00 122 LYS A C 1
ATOM 985 O O . LYS A 1 122 ? 2.945 -6.647 -18.264 1.00 91.00 122 LYS A O 1
ATOM 990 N N . PRO A 1 123 ? 3.065 -6.622 -20.536 1.00 85.94 123 PRO A N 1
ATOM 991 C CA . PRO A 1 123 ? 4.068 -7.670 -20.617 1.00 85.94 123 PRO A CA 1
ATOM 992 C C . PRO A 1 123 ? 5.368 -7.169 -19.986 1.00 85.94 123 PRO A C 1
ATOM 994 O O . PRO A 1 123 ? 5.712 -5.991 -20.102 1.00 85.94 123 PRO A O 1
ATOM 997 N N . LEU A 1 124 ? 6.054 -8.061 -19.286 1.00 78.69 124 LEU A N 1
ATOM 998 C CA . LEU A 1 124 ? 7.418 -7.853 -18.836 1.00 78.69 124 LEU A CA 1
ATOM 999 C C . LEU A 1 124 ? 8.361 -8.355 -19.921 1.00 78.69 124 LEU A C 1
ATOM 1001 O O . LEU A 1 124 ? 8.332 -9.535 -20.270 1.00 78.69 124 LEU A O 1
ATOM 1005 N N . ASP A 1 125 ? 9.227 -7.470 -20.400 1.00 67.88 125 ASP A N 1
ATOM 1006 C CA . ASP A 1 125 ? 10.344 -7.864 -21.248 1.00 67.88 125 ASP A CA 1
ATOM 1007 C C . ASP A 1 125 ? 11.396 -8.543 -20.360 1.00 67.88 125 ASP A C 1
ATOM 1009 O O . ASP A 1 125 ? 12.175 -7.889 -19.664 1.00 67.88 125 ASP A O 1
ATOM 1013 N N . TYR A 1 126 ? 11.371 -9.876 -20.315 1.00 62.59 126 TYR A N 1
ATOM 1014 C CA . TYR A 1 126 ? 12.376 -10.671 -19.614 1.00 62.59 126 TYR A CA 1
ATOM 1015 C C . TYR A 1 126 ? 13.507 -11.035 -20.579 1.00 62.59 126 TYR A C 1
ATOM 1017 O O . TYR A 1 126 ? 13.297 -11.755 -21.553 1.00 62.59 126 TYR A O 1
ATOM 1025 N N . PHE A 1 127 ? 14.719 -10.553 -20.303 1.00 55.06 127 PHE A N 1
ATOM 1026 C CA . PHE A 1 127 ? 15.916 -10.895 -21.072 1.00 55.06 127 PHE A CA 1
ATOM 1027 C C . PHE A 1 127 ? 16.564 -12.156 -20.480 1.00 55.06 127 PHE A C 1
ATOM 1029 O O . PHE A 1 127 ? 17.423 -12.070 -19.608 1.00 55.06 127 PHE A O 1
ATOM 1036 N N . GLY A 1 128 ? 16.123 -13.335 -20.925 1.00 57.06 128 GLY A N 1
ATOM 1037 C CA . GLY A 1 128 ? 16.753 -14.624 -20.622 1.00 57.06 128 GLY A CA 1
ATOM 1038 C C . GLY A 1 128 ? 16.953 -15.429 -21.905 1.00 57.06 128 GLY A C 1
ATOM 1039 O O . GLY A 1 128 ? 16.081 -15.407 -22.769 1.00 57.06 128 GLY A O 1
ATOM 1040 N N . GLU A 1 129 ? 18.094 -16.114 -22.035 1.00 55.94 129 GLU A N 1
ATOM 1041 C CA . GLU A 1 129 ? 18.591 -16.647 -23.317 1.00 55.94 129 GLU A CA 1
ATOM 1042 C C . GLU A 1 129 ? 17.703 -17.708 -23.997 1.00 55.94 129 GLU A C 1
ATOM 1044 O O . GLU A 1 129 ? 17.872 -17.897 -25.192 1.00 55.94 129 GLU A O 1
ATOM 1049 N N . ASP A 1 130 ? 16.716 -18.333 -23.334 1.00 59.62 130 ASP A N 1
ATOM 1050 C CA . ASP A 1 130 ? 16.003 -19.485 -23.930 1.00 59.62 130 ASP A CA 1
ATOM 1051 C C . ASP A 1 130 ? 14.513 -19.666 -23.555 1.00 59.62 130 ASP A C 1
ATOM 1053 O O . ASP A 1 130 ? 13.967 -20.764 -23.678 1.00 59.62 130 ASP A O 1
ATOM 1057 N N . MET A 1 131 ? 13.788 -18.633 -23.105 1.00 54.97 131 MET A N 1
ATOM 1058 C CA . MET A 1 131 ? 12.378 -18.815 -22.707 1.00 54.97 131 MET A CA 1
ATOM 1059 C C . MET A 1 131 ? 11.462 -17.644 -23.101 1.00 54.97 131 MET A C 1
ATOM 1061 O O . MET A 1 131 ? 11.467 -16.594 -22.464 1.00 54.97 131 MET A O 1
ATOM 1065 N N . ASN A 1 132 ? 10.572 -17.869 -24.076 1.00 58.00 132 ASN A N 1
ATOM 1066 C CA . ASN A 1 132 ? 9.432 -16.986 -24.359 1.00 58.00 132 ASN A CA 1
ATOM 1067 C C . ASN A 1 132 ? 8.312 -17.197 -23.320 1.00 58.00 132 ASN A C 1
ATOM 1069 O O . ASN A 1 132 ? 7.270 -17.781 -23.627 1.00 58.00 132 ASN A O 1
ATOM 1073 N N . PHE A 1 133 ? 8.496 -16.731 -22.083 1.00 63.72 133 PHE A N 1
ATOM 1074 C CA . PHE A 1 133 ? 7.377 -16.599 -21.148 1.00 63.72 133 PHE A CA 1
ATOM 1075 C C . PHE A 1 133 ? 6.718 -15.229 -21.320 1.00 63.72 133 PHE A C 1
ATOM 1077 O O . PHE A 1 133 ? 7.333 -14.200 -21.059 1.00 63.72 133 PHE A O 1
ATOM 1084 N N . ASN A 1 134 ? 5.445 -15.208 -21.723 1.00 69.94 134 ASN A N 1
ATOM 1085 C CA . ASN A 1 134 ? 4.646 -13.984 -21.714 1.00 69.94 134 ASN A CA 1
ATOM 1086 C C . ASN A 1 134 ? 4.112 -13.744 -20.293 1.00 69.94 134 ASN A C 1
ATOM 1088 O O . ASN A 1 134 ? 2.995 -14.143 -19.962 1.00 69.94 134 ASN A O 1
ATOM 1092 N N . ILE A 1 135 ? 4.954 -13.175 -19.432 1.00 82.06 135 ILE A N 1
ATOM 1093 C CA . ILE A 1 135 ? 4.604 -12.824 -18.052 1.00 82.06 135 ILE A CA 1
ATOM 1094 C C . ILE A 1 135 ? 4.159 -11.365 -18.038 1.00 82.06 135 ILE A C 1
ATOM 1096 O O . ILE A 1 135 ? 4.820 -10.507 -18.619 1.00 82.06 135 ILE A O 1
ATOM 1100 N N . THR A 1 136 ? 3.046 -11.066 -17.374 1.00 88.75 136 THR A N 1
ATOM 1101 C CA . THR A 1 136 ? 2.624 -9.680 -17.156 1.00 88.75 136 THR A CA 1
ATOM 1102 C C . THR A 1 136 ? 3.206 -9.120 -15.863 1.00 88.75 136 THR A C 1
ATOM 1104 O O . THR A 1 136 ? 3.646 -9.851 -14.977 1.00 88.75 136 THR A O 1
ATOM 1107 N N . THR A 1 137 ? 3.225 -7.797 -15.743 1.00 90.31 137 THR A N 1
ATOM 1108 C CA . THR A 1 137 ? 3.820 -7.104 -14.600 1.00 90.31 137 THR A CA 1
ATOM 1109 C C . THR A 1 137 ? 3.105 -7.491 -13.299 1.00 90.31 137 THR A C 1
ATOM 1111 O O . THR A 1 137 ? 1.911 -7.216 -13.159 1.00 90.31 137 THR A O 1
ATOM 1114 N N . PRO A 1 138 ? 3.806 -8.089 -12.316 1.00 92.44 138 PRO A N 1
ATOM 1115 C CA . PRO A 1 138 ? 3.200 -8.476 -11.057 1.00 92.44 138 PRO A CA 1
ATOM 1116 C C . PRO A 1 138 ? 2.905 -7.224 -10.238 1.00 92.44 138 PRO A C 1
ATOM 1118 O O . PRO A 1 138 ? 3.811 -6.439 -9.930 1.00 92.44 138 PRO A O 1
ATOM 1121 N N . ILE A 1 139 ? 1.637 -7.069 -9.875 1.00 94.69 139 ILE A N 1
ATOM 1122 C CA . ILE A 1 139 ? 1.148 -6.011 -9.001 1.00 94.69 139 ILE A CA 1
ATOM 1123 C C . ILE A 1 139 ? 0.425 -6.618 -7.804 1.00 94.69 139 ILE A C 1
ATOM 1125 O O . ILE A 1 139 ? -0.339 -7.568 -7.959 1.00 94.69 139 ILE A O 1
ATOM 1129 N N . THR A 1 140 ? 0.641 -6.040 -6.626 1.00 95.88 140 THR A N 1
ATOM 1130 C CA . THR A 1 140 ? -0.065 -6.405 -5.397 1.00 95.88 140 THR A CA 1
ATOM 1131 C C . THR A 1 140 ? -0.579 -5.154 -4.707 1.00 95.88 140 THR A C 1
ATOM 1133 O O . THR A 1 140 ? 0.184 -4.214 -4.474 1.00 95.88 140 THR A O 1
ATOM 1136 N N . LEU A 1 141 ? -1.864 -5.147 -4.355 1.00 97.00 141 LEU A N 1
ATOM 1137 C CA . LEU A 1 141 ? -2.462 -4.085 -3.554 1.00 97.00 141 LEU A CA 1
ATOM 1138 C C . LEU A 1 141 ? -2.297 -4.419 -2.073 1.00 97.00 141 LEU A C 1
ATOM 1140 O O . LEU A 1 141 ? -2.672 -5.503 -1.638 1.00 97.00 141 LEU A O 1
ATOM 1144 N N . ILE A 1 142 ? -1.774 -3.485 -1.290 1.00 97.00 142 ILE A N 1
ATOM 1145 C CA . ILE A 1 142 ? -1.613 -3.600 0.157 1.00 97.00 142 ILE A CA 1
ATOM 1146 C C . ILE A 1 142 ? -2.557 -2.599 0.813 1.00 97.00 142 ILE A C 1
ATOM 1148 O O . ILE A 1 142 ? -2.442 -1.390 0.612 1.00 97.00 142 ILE A O 1
ATOM 1152 N N . VAL A 1 143 ? -3.500 -3.109 1.598 1.00 95.19 143 VAL A N 1
ATOM 1153 C CA . VAL A 1 143 ? -4.524 -2.322 2.282 1.00 95.19 143 VAL A CA 1
ATOM 1154 C C . VAL A 1 143 ? -4.156 -2.215 3.751 1.00 95.19 143 VAL A C 1
ATOM 1156 O O . VAL A 1 143 ? -4.224 -3.200 4.489 1.00 95.19 143 VAL A O 1
ATOM 1159 N N . CYS A 1 144 ? -3.776 -1.012 4.173 1.00 91.81 144 CYS A N 1
ATOM 1160 C CA . CYS A 1 144 ? -3.508 -0.716 5.576 1.00 91.81 144 CYS A CA 1
ATOM 1161 C C . CYS A 1 144 ? -4.795 -0.283 6.263 1.00 91.81 144 CYS A C 1
ATOM 1163 O O . CYS A 1 144 ? -5.499 -1.133 6.767 1.00 91.81 144 CYS A O 1
ATOM 1165 N N . GLU A 1 145 ? -5.146 0.997 6.275 1.00 91.44 145 GLU A N 1
ATOM 1166 C CA . GLU A 1 145 ? -6.414 1.487 6.833 1.00 91.44 145 GLU A CA 1
ATOM 1167 C C . GLU A 1 145 ? -7.466 1.650 5.715 1.00 91.44 145 GLU A C 1
ATOM 1169 O O . GLU A 1 145 ? -7.397 1.001 4.673 1.00 91.44 145 GLU A O 1
ATOM 1174 N N . GLY A 1 146 ? -8.437 2.544 5.891 1.00 89.69 146 GLY A N 1
ATOM 1175 C CA . GLY A 1 146 ? -9.277 3.001 4.792 1.00 89.69 146 GLY A CA 1
ATOM 1176 C C . GLY A 1 146 ? -10.649 3.471 5.228 1.00 89.69 146 GLY A C 1
ATOM 1177 O O . GLY A 1 146 ? -11.023 3.370 6.395 1.00 89.69 146 GLY A O 1
ATOM 1178 N N . ASP A 1 147 ? -11.413 3.965 4.268 1.00 90.12 147 ASP A N 1
ATOM 1179 C CA . ASP A 1 147 ? -12.822 4.310 4.420 1.00 90.12 147 ASP A CA 1
ATOM 1180 C C . ASP A 1 147 ? -13.695 3.471 3.465 1.00 90.12 147 ASP A C 1
ATOM 1182 O O . ASP A 1 147 ? -13.256 2.476 2.883 1.00 90.12 147 ASP A O 1
ATOM 1186 N N . ILE A 1 148 ? -14.959 3.859 3.295 1.00 90.56 148 ILE A N 1
ATOM 1187 C CA . ILE A 1 148 ? -15.887 3.175 2.386 1.00 90.56 148 ILE A CA 1
ATOM 1188 C C . ILE A 1 148 ? -15.405 3.165 0.924 1.00 90.56 148 ILE A 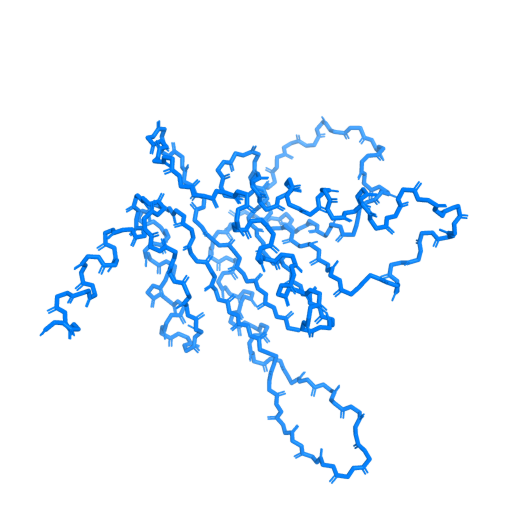C 1
ATOM 1190 O O . ILE A 1 148 ? -15.700 2.226 0.181 1.00 90.56 148 ILE A O 1
ATOM 1194 N N . GLN A 1 149 ? -14.642 4.176 0.500 1.00 90.00 149 GLN A N 1
ATOM 1195 C CA . GLN A 1 149 ? -14.067 4.221 -0.840 1.00 90.00 149 GLN A CA 1
ATOM 1196 C C . GLN A 1 149 ? -12.947 3.193 -0.978 1.00 90.00 149 GLN A C 1
ATOM 1198 O O . GLN A 1 149 ? -12.869 2.540 -2.016 1.00 90.00 149 GLN A O 1
ATOM 1203 N N . THR A 1 150 ? -12.162 2.955 0.078 1.00 92.56 150 THR A N 1
ATOM 1204 C CA . THR A 1 150 ? -11.188 1.853 0.112 1.00 92.56 150 THR A CA 1
ATOM 1205 C C . THR A 1 150 ? -11.873 0.498 -0.079 1.00 92.56 150 THR A C 1
ATOM 1207 O O . THR A 1 150 ? -11.405 -0.307 -0.878 1.00 92.56 150 THR A O 1
ATOM 1210 N N . ILE A 1 151 ? -13.023 0.252 0.561 1.00 94.50 151 ILE A N 1
ATOM 1211 C CA . ILE A 1 151 ? -13.795 -0.995 0.365 1.00 94.50 151 ILE A CA 1
ATOM 1212 C C . ILE A 1 151 ? -14.255 -1.133 -1.094 1.00 94.50 151 ILE A C 1
ATOM 1214 O O . ILE A 1 151 ? -14.140 -2.203 -1.698 1.00 94.50 151 ILE A O 1
ATOM 1218 N N . SER A 1 152 ? -14.748 -0.041 -1.686 1.00 94.06 152 SER A N 1
ATOM 1219 C CA . SER A 1 152 ? -15.126 0.003 -3.104 1.00 94.06 152 SER A CA 1
ATOM 1220 C C . SER A 1 152 ? -13.931 -0.288 -4.020 1.00 94.06 152 SER A C 1
ATOM 1222 O O . SER A 1 152 ? -14.060 -1.070 -4.965 1.00 94.06 152 SER A O 1
ATOM 1224 N N . HIS A 1 153 ? -12.758 0.277 -3.713 1.00 94.38 153 HIS A N 1
ATOM 1225 C CA . HIS A 1 153 ? -11.504 0.032 -4.430 1.00 94.38 153 HIS A CA 1
ATOM 1226 C C . HIS A 1 153 ? -11.114 -1.445 -4.367 1.00 94.38 153 HIS A C 1
ATOM 1228 O O . HIS A 1 153 ? -10.918 -2.047 -5.418 1.00 94.38 153 HIS A O 1
ATOM 1234 N N . ILE A 1 154 ? -11.107 -2.057 -3.177 1.00 95.50 154 ILE A N 1
ATOM 1235 C CA . ILE A 1 154 ? -10.826 -3.493 -2.983 1.00 95.50 154 ILE A CA 1
ATOM 1236 C C . ILE A 1 154 ? -11.765 -4.344 -3.839 1.00 95.50 154 ILE A C 1
ATOM 1238 O O . ILE A 1 154 ? -11.321 -5.205 -4.595 1.00 95.50 154 ILE A O 1
ATOM 1242 N N . SER A 1 155 ? -13.072 -4.079 -3.764 1.00 95.75 155 SER A N 1
ATOM 1243 C CA . SER A 1 155 ? -14.076 -4.826 -4.523 1.00 95.75 155 SER A CA 1
ATOM 1244 C C . SER A 1 155 ? -13.835 -4.749 -6.033 1.00 95.75 155 SER A C 1
ATOM 1246 O O . SER A 1 155 ? -13.987 -5.749 -6.734 1.00 95.75 155 SER A O 1
ATOM 1248 N N . LYS A 1 156 ? -13.467 -3.576 -6.559 1.00 96.25 156 LYS A N 1
ATOM 1249 C CA . LYS A 1 156 ? -13.164 -3.410 -7.987 1.00 96.25 156 LYS A CA 1
ATOM 1250 C C . LYS A 1 156 ? -11.819 -4.038 -8.374 1.00 96.25 156 LYS A C 1
ATOM 1252 O O . LYS A 1 156 ? -11.759 -4.689 -9.410 1.00 96.25 156 LYS A O 1
ATOM 1257 N N . ALA A 1 157 ? -10.787 -3.909 -7.543 1.00 96.19 157 ALA A N 1
ATOM 1258 C CA . ALA A 1 157 ? -9.479 -4.522 -7.770 1.00 96.19 157 ALA A CA 1
ATOM 1259 C C . ALA A 1 157 ? -9.579 -6.052 -7.863 1.00 96.19 157 ALA A C 1
ATOM 1261 O O . ALA A 1 157 ? -9.073 -6.647 -8.810 1.00 96.19 157 ALA A O 1
ATOM 1262 N N . LEU A 1 158 ? -10.338 -6.680 -6.958 1.00 96.00 158 LEU A N 1
ATOM 1263 C CA . LEU A 1 158 ? -10.592 -8.123 -6.995 1.00 96.00 158 LEU A CA 1
ATOM 1264 C C . LEU A 1 158 ? -11.361 -8.554 -8.255 1.00 96.00 158 LEU A C 1
ATOM 1266 O O . LEU A 1 158 ? -11.049 -9.592 -8.832 1.00 96.00 158 LEU A O 1
ATOM 1270 N N . ARG A 1 159 ? -12.329 -7.754 -8.737 1.00 96.44 159 ARG A N 1
ATOM 1271 C CA . ARG A 1 159 ? -13.005 -8.020 -10.027 1.00 96.44 159 ARG A CA 1
ATOM 1272 C C . ARG A 1 159 ? -12.043 -7.952 -11.216 1.00 96.44 159 ARG A C 1
ATOM 1274 O O . ARG A 1 159 ? -12.228 -8.692 -12.177 1.00 96.44 159 ARG A O 1
ATOM 1281 N N . ASN A 1 160 ? -11.015 -7.112 -11.125 1.00 95.38 160 ASN A N 1
ATOM 1282 C CA . ASN A 1 160 ? -9.933 -7.015 -12.104 1.00 95.38 160 ASN A CA 1
ATOM 1283 C C . ASN A 1 160 ? -8.834 -8.074 -11.891 1.00 95.38 160 ASN A C 1
ATOM 1285 O O . ASN A 1 160 ? -7.806 -8.016 -12.555 1.00 95.38 160 ASN A O 1
ATOM 1289 N N . GLN A 1 161 ? -9.049 -9.050 -10.998 1.00 95.12 161 GLN A N 1
ATOM 1290 C CA . GLN A 1 161 ? -8.101 -10.125 -10.677 1.00 95.12 161 GLN A CA 1
ATOM 1291 C C . GLN A 1 161 ? -6.773 -9.617 -10.093 1.00 95.12 161 GLN A C 1
ATOM 1293 O O . GLN A 1 161 ? -5.749 -10.291 -10.181 1.00 95.12 161 GLN A O 1
ATOM 1298 N N . LEU A 1 162 ? -6.787 -8.438 -9.465 1.00 96.25 162 LEU A N 1
ATOM 1299 C CA . LEU A 1 162 ? -5.620 -7.897 -8.781 1.00 96.25 162 LEU A CA 1
ATOM 1300 C C . LEU A 1 162 ? -5.546 -8.476 -7.360 1.00 96.25 162 LEU A C 1
ATOM 1302 O O . LEU A 1 162 ? -6.534 -8.389 -6.620 1.00 96.25 162 LEU A O 1
ATOM 1306 N N . PRO A 1 163 ? -4.409 -9.062 -6.948 1.00 96.19 163 PRO A N 1
ATOM 1307 C CA . PRO A 1 163 ? -4.267 -9.628 -5.615 1.00 96.19 163 PRO A CA 1
ATOM 1308 C C . PRO A 1 163 ? -4.222 -8.521 -4.557 1.00 96.19 163 PRO A C 1
ATOM 1310 O O . PRO A 1 163 ? -3.543 -7.504 -4.716 1.00 96.19 163 PRO A O 1
ATOM 1313 N N . VAL A 1 164 ? -4.944 -8.743 -3.456 1.00 96.62 164 VAL A N 1
ATOM 1314 C CA . VAL A 1 164 ? -5.087 -7.791 -2.348 1.00 96.62 164 VAL A CA 1
ATOM 1315 C C . VAL A 1 164 ? -4.581 -8.426 -1.054 1.00 96.62 164 VAL A C 1
ATOM 1317 O O . VAL A 1 164 ? -5.050 -9.487 -0.650 1.00 96.62 164 VAL A O 1
ATOM 1320 N N . ILE A 1 165 ? -3.652 -7.750 -0.382 1.00 95.94 165 ILE A N 1
ATOM 1321 C CA . ILE A 1 165 ? -3.158 -8.068 0.957 1.00 95.94 165 ILE A CA 1
ATOM 1322 C C . ILE A 1 165 ? -3.819 -7.111 1.946 1.00 95.94 165 ILE A C 1
ATOM 1324 O O . ILE A 1 165 ? -3.722 -5.894 1.807 1.00 95.94 165 ILE A O 1
ATOM 1328 N N . ILE A 1 166 ? -4.476 -7.665 2.960 1.00 93.56 166 ILE A N 1
ATOM 1329 C CA . ILE A 1 166 ? -5.166 -6.916 4.015 1.00 93.56 166 ILE A CA 1
ATOM 1330 C C . ILE A 1 166 ? -4.301 -6.939 5.272 1.00 93.56 166 ILE A C 1
ATOM 1332 O O . ILE A 1 166 ? -3.953 -8.009 5.776 1.00 93.56 166 ILE A O 1
ATOM 1336 N N . MET A 1 167 ? -3.964 -5.765 5.804 1.00 91.88 167 MET A N 1
ATOM 1337 C CA . MET A 1 167 ? -3.212 -5.663 7.048 1.00 91.88 167 MET A CA 1
ATOM 1338 C C . MET A 1 167 ? -4.145 -5.800 8.255 1.00 91.88 167 MET A C 1
ATOM 1340 O O . MET A 1 167 ? -4.818 -4.853 8.645 1.00 91.88 167 MET A O 1
ATOM 1344 N N . LYS A 1 168 ? -4.179 -6.985 8.867 1.00 90.62 168 LYS A N 1
ATOM 1345 C CA . LYS A 1 168 ? -4.998 -7.244 10.060 1.00 90.62 168 LYS A CA 1
ATOM 1346 C C . LYS A 1 168 ? -4.647 -6.302 11.218 1.00 90.62 168 LYS A C 1
ATOM 1348 O O . LYS A 1 168 ? -3.479 -6.182 11.586 1.00 90.62 168 LYS A O 1
ATOM 1353 N N . GLY A 1 169 ? -5.664 -5.708 11.843 1.00 88.25 169 GLY A N 1
ATOM 1354 C CA . GLY A 1 169 ? -5.525 -4.897 13.055 1.00 88.25 169 GLY A CA 1
ATOM 1355 C C . GLY A 1 169 ? -5.095 -3.450 12.807 1.00 88.25 169 GLY A C 1
ATOM 1356 O O . GLY A 1 169 ? -4.826 -2.725 13.764 1.00 88.25 169 GLY A O 1
ATOM 1357 N N . SER A 1 170 ? -5.028 -3.014 11.549 1.00 88.56 170 SER A N 1
ATOM 1358 C CA . SER A 1 170 ? -4.774 -1.618 11.175 1.00 88.56 170 SER A CA 1
ATOM 1359 C C . SER A 1 170 ? -5.977 -0.699 11.435 1.00 88.56 170 SER A C 1
ATOM 1361 O O . SER A 1 170 ? -5.805 0.509 11.603 1.00 88.56 170 SER A O 1
ATOM 1363 N N . GLY A 1 171 ? -7.192 -1.252 11.520 1.00 86.69 171 GLY A N 1
ATOM 1364 C CA . GLY A 1 171 ? -8.418 -0.512 11.803 1.00 86.69 171 GLY A CA 1
ATOM 1365 C C . GLY A 1 171 ? -9.226 -0.062 10.582 1.00 86.69 171 GLY A C 1
ATOM 1366 O O . GLY A 1 171 ? -8.887 -0.289 9.420 1.00 86.69 171 GLY A O 1
ATOM 1367 N N . LYS A 1 172 ? -10.333 0.629 10.887 1.00 89.31 172 LYS A N 1
ATOM 1368 C CA . LYS A 1 172 ? -11.275 1.238 9.933 1.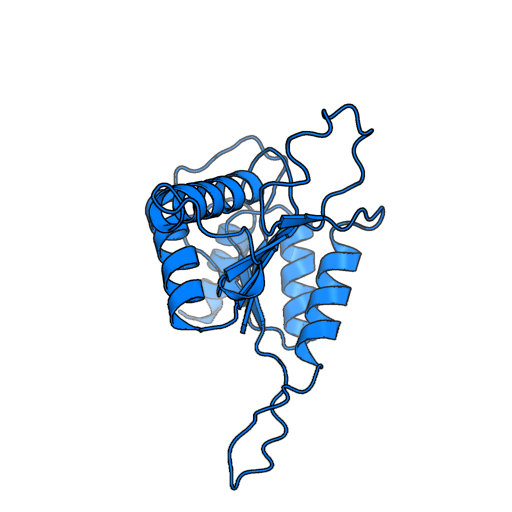00 89.31 172 LYS A CA 1
ATOM 1369 C C . LYS A 1 172 ? -11.824 0.226 8.913 1.00 89.31 172 LYS A C 1
ATOM 1371 O O . LYS A 1 172 ? -12.275 -0.844 9.309 1.00 89.31 172 LYS A O 1
ATOM 1376 N N . ALA A 1 173 ? -11.840 0.570 7.622 1.00 91.00 173 ALA A N 1
ATOM 1377 C CA . ALA A 1 173 ? -12.380 -0.276 6.560 1.00 91.00 173 ALA A CA 1
ATOM 1378 C C . ALA A 1 173 ? -11.739 -1.669 6.501 1.00 91.00 173 ALA A C 1
ATOM 1380 O O . ALA A 1 173 ? -12.428 -2.649 6.230 1.00 91.00 173 ALA A O 1
ATOM 1381 N N . THR A 1 174 ? -10.441 -1.759 6.770 1.00 91.56 174 THR A N 1
ATOM 1382 C CA . THR A 1 174 ? -9.664 -2.995 6.642 1.00 91.56 174 THR A CA 1
ATOM 1383 C C . THR A 1 174 ? -10.121 -4.056 7.627 1.00 91.56 174 THR A C 1
ATOM 1385 O O . THR A 1 174 ? -10.408 -5.177 7.218 1.00 91.56 174 THR A O 1
ATOM 1388 N N . ASP A 1 175 ? -10.277 -3.690 8.901 1.00 91.31 175 ASP A N 1
ATOM 1389 C CA . ASP A 1 175 ? -10.764 -4.618 9.925 1.00 91.31 175 ASP A CA 1
ATOM 1390 C C . ASP A 1 175 ? -12.225 -5.023 9.673 1.00 91.31 175 ASP A C 1
ATOM 1392 O O . ASP A 1 175 ? -12.579 -6.172 9.906 1.00 91.31 175 ASP A O 1
ATOM 1396 N N . VAL A 1 176 ? -13.063 -4.124 9.135 1.00 91.81 176 VAL A N 1
ATOM 1397 C CA . VAL A 1 176 ? -14.455 -4.452 8.761 1.00 91.81 176 VAL A CA 1
ATOM 1398 C C . VAL A 1 176 ? -14.498 -5.490 7.637 1.00 91.81 176 VAL A C 1
ATOM 1400 O O . VAL A 1 176 ? -15.261 -6.455 7.709 1.00 91.81 176 VAL A O 1
ATOM 1403 N N . VAL A 1 177 ? -13.684 -5.305 6.592 1.00 93.38 177 VAL A N 1
ATOM 1404 C CA . VAL A 1 177 ? -13.572 -6.278 5.494 1.00 93.38 177 VAL A CA 1
ATOM 1405 C C . VAL A 1 177 ? -13.036 -7.604 6.025 1.00 93.38 177 VAL A C 1
ATOM 1407 O O . VAL A 1 177 ? -13.573 -8.657 5.687 1.00 93.38 177 VAL A O 1
ATOM 1410 N N . LEU A 1 178 ? -12.015 -7.562 6.879 1.00 92.69 178 LEU A N 1
ATOM 1411 C CA . LEU A 1 178 ? -11.413 -8.757 7.450 1.00 92.69 178 LEU A CA 1
ATOM 1412 C C . LEU A 1 178 ? -12.391 -9.542 8.330 1.00 92.69 178 LEU A C 1
ATOM 1414 O O . LEU A 1 178 ? -12.519 -10.746 8.143 1.00 92.69 178 LEU A O 1
ATOM 1418 N N . GLU A 1 179 ? -13.118 -8.880 9.231 1.00 92.56 179 GLU A N 1
ATOM 1419 C CA . GLU A 1 179 ? -14.122 -9.519 10.093 1.00 92.56 179 GLU A CA 1
ATOM 1420 C C . GLU A 1 179 ? -15.213 -10.209 9.259 1.00 92.56 179 GLU A C 1
ATOM 1422 O O . GLU A 1 179 ? -15.695 -11.286 9.610 1.00 92.56 179 GLU A O 1
ATOM 1427 N N . TYR A 1 180 ? -15.598 -9.614 8.125 1.00 92.19 180 TYR A N 1
ATOM 1428 C CA . TYR A 1 180 ? -16.527 -10.251 7.196 1.00 92.19 180 TYR A CA 1
ATOM 1429 C C . TYR A 1 180 ? -15.923 -11.494 6.536 1.00 92.19 180 TYR A C 1
ATOM 1431 O O . TYR A 1 180 ? -16.605 -12.510 6.441 1.00 92.19 180 TYR A O 1
ATOM 1439 N N . LEU A 1 181 ? -14.664 -11.431 6.094 1.00 91.44 181 LEU A N 1
ATOM 1440 C CA . LEU A 1 181 ? -13.976 -12.561 5.461 1.00 91.44 181 LEU A CA 1
ATOM 1441 C C . LEU A 1 181 ? -13.747 -13.721 6.435 1.00 91.44 181 LEU A C 1
ATOM 1443 O O . LEU A 1 181 ? -13.945 -14.873 6.057 1.00 91.44 181 LEU A O 1
ATOM 1447 N N . GLU A 1 182 ? -13.383 -13.433 7.686 1.00 91.44 182 GLU A N 1
ATOM 1448 C CA . GLU A 1 182 ? -13.133 -14.452 8.712 1.00 91.44 182 GLU A CA 1
ATOM 1449 C C . GLU A 1 182 ? -14.366 -15.336 8.961 1.00 91.44 182 GLU A C 1
ATOM 1451 O O . GLU A 1 182 ? -14.205 -16.535 9.166 1.00 91.44 182 GLU A O 1
ATOM 1456 N N . LYS A 1 183 ? -15.589 -14.802 8.812 1.00 91.50 183 LYS A N 1
ATOM 1457 C CA . LYS A 1 183 ? -16.844 -15.579 8.924 1.00 91.50 183 LYS A CA 1
ATOM 1458 C C . LYS A 1 183 ? -16.992 -16.695 7.889 1.00 91.50 183 LYS A C 1
ATOM 1460 O O . LYS A 1 183 ? -17.796 -17.594 8.098 1.00 91.50 183 LYS A O 1
ATOM 1465 N N . TYR A 1 184 ? -16.283 -16.610 6.765 1.00 87.31 184 TYR A N 1
ATOM 1466 C CA . TYR A 1 184 ? -16.309 -17.624 5.706 1.00 87.31 184 TYR A CA 1
ATOM 1467 C C . TYR A 1 184 ? -15.079 -18.535 5.724 1.00 87.31 184 TYR A C 1
ATOM 1469 O O . TYR A 1 184 ? -15.022 -19.493 4.957 1.00 87.31 184 TYR A O 1
ATOM 1477 N N . LEU A 1 185 ? -14.085 -18.212 6.555 1.00 79.62 185 LEU A N 1
ATOM 1478 C CA . LEU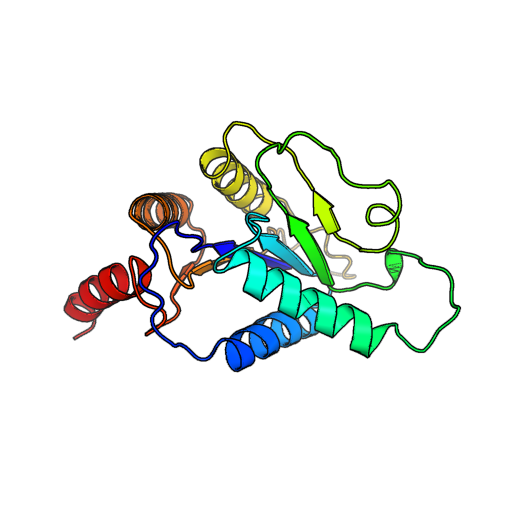 A 1 185 ? -12.853 -18.984 6.715 1.00 79.62 185 LEU A CA 1
ATOM 1479 C C . LEU A 1 185 ? -12.875 -19.869 7.973 1.00 79.62 185 LEU A C 1
ATOM 1481 O O . LEU A 1 185 ? -12.043 -20.769 8.079 1.00 79.62 185 LEU A O 1
ATOM 1485 N N . SER A 1 186 ? -13.796 -19.602 8.905 1.00 66.50 186 SER A N 1
ATOM 1486 C CA . SER A 1 186 ? -14.091 -20.404 10.102 1.00 66.50 186 SER A CA 1
ATOM 1487 C C . SER A 1 186 ? -15.148 -21.470 9.841 1.00 66.50 186 SER A C 1
ATOM 1489 O O . SER A 1 186 ? -14.966 -22.604 10.329 1.00 66.50 186 SER A O 1
#

Foldseek 3Di:
DEEEEDADDPDPDFDDDDLVVVLVVVVVVLVVVFQYEYEYACDCDDVNVSNVVSVVVVCCVPPVPDPPDPDPVVDSYAYEHAYADDDDPDDPPVVPRHSYHYDHDPVRLVVSLVVQLVQQAAFDPDDDDDDPDRHGDQYEYEHQHHEPVVVVSVVVCVVSVHHYHQDPSRDHPRPVVVVVVVVVVD

Secondary structure (DSSP, 8-state):
-EEEEE------------HHHHHHHHHHHHHHTSSEEEEE---SSHHHHHHHHHHHHHHHHHHTT------GGG-SEEEEE----------TTSTTT-SEEE---TTTHHHHHHHHHHHHTSBP----TT----PBPPEEEEE-S--HHHHHHHHHHHHTT--EEE-TTS-THHHHHHHHHHHHH-

Sequence (186 aa):
MVFSVIGDSDSFVPRPWPKTVFQTALIEAAKSAGETWILFRGNDEGVSKIVKDAYRNYEDLHFETETISKDDHNRHVKLISIAREKNRNMSNEEQERSATHTCANTKGMQFLLEFEDFVSKKPLDYFGEDMNFNITTPITLIVCEGDIQTISHISKALRNQLPVIIMKGSGKATDVVLEYLEKYLS

pLDDT: mean 79.78, std 17.43, range [39.38, 97.0]

Radius of gyration: 17.41 Å; chains: 1; bounding box: 46×48×41 Å

Organism: Magallana gigas (NCBI:txid29159)

InterPro domains:
  IPR041491 TRPM, SLOG domain [PF18139] (1-184)
  IPR050927 Transient receptor potential cation channel M [PTHR13800] (1-179)